Protein AF-A0AB34J137-F1 (afdb_monomer)

Nearest PDB structures (foldseek):
  4b3o-assem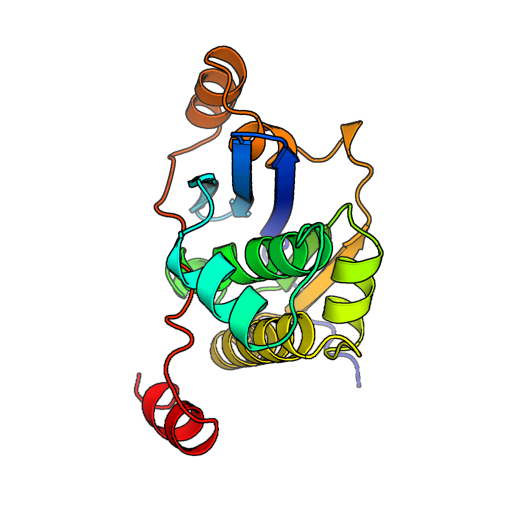bly1_A  TM=6.322E-01  e=2.288E-03  Human immunodeficiency virus 1
  6duf-assembly1_A  TM=5.602E-01  e=2.288E-03  Human immunodeficiency virus type 1 BH10
  5hbm-assembly1_A  TM=5.653E-01  e=2.288E-03  Human immunodeficiency virus type 1 BH10
  2ic3-assembly1_A  TM=6.329E-01  e=8.901E-03  Human immunodeficiency virus type 1 BH10
  4b3p-assembly1_A  TM=6.050E-01  e=1.459E-02  Human immunodeficiency virus 1

Structure (mmCIF, N/CA/C/O backbone):
data_AF-A0AB34J137-F1
#
_entry.id   AF-A0AB34J137-F1
#
loop_
_atom_site.group_PDB
_atom_site.id
_atom_site.type_symbol
_atom_site.label_atom_id
_atom_site.label_alt_id
_atom_site.label_comp_id
_atom_site.label_asym_id
_atom_site.label_entity_id
_atom_site.label_seq_id
_atom_site.pdbx_PDB_ins_code
_atom_site.Cartn_x
_atom_site.Cartn_y
_atom_site.Cartn_z
_atom_site.occupancy
_atom_site.B_iso_or_equiv
_atom_site.auth_seq_id
_atom_site.auth_comp_id
_atom_site.auth_asym_id
_atom_site.auth_atom_id
_atom_site.pdbx_PDB_model_num
ATOM 1 N N . MET A 1 1 ? -21.909 17.495 0.818 1.00 37.00 1 MET A N 1
ATOM 2 C CA . MET A 1 1 ? -22.311 17.091 2.180 1.00 37.00 1 MET A CA 1
ATOM 3 C C . MET A 1 1 ? -21.290 16.068 2.655 1.00 37.00 1 MET A C 1
ATOM 5 O O . MET A 1 1 ? -21.316 14.949 2.167 1.00 37.00 1 MET A O 1
ATOM 9 N N . VAL A 1 2 ? -20.312 16.477 3.469 1.00 38.84 2 VAL A N 1
ATOM 10 C CA . VAL A 1 2 ? -19.332 15.545 4.056 1.00 38.84 2 VAL A CA 1
ATOM 11 C C . VAL A 1 2 ? -20.087 14.740 5.111 1.00 38.84 2 VAL A C 1
ATOM 13 O O . VAL A 1 2 ? -20.656 15.365 6.011 1.00 38.84 2 VAL A O 1
ATOM 16 N N . PRO A 1 3 ? -20.186 13.406 5.016 1.00 44.78 3 PRO A N 1
ATOM 17 C CA . PRO A 1 3 ? -20.764 12.643 6.103 1.00 44.78 3 PRO A CA 1
ATOM 18 C C . PRO A 1 3 ? -19.794 12.748 7.282 1.00 44.78 3 PRO A C 1
ATOM 20 O O . PRO A 1 3 ? -18.752 12.106 7.303 1.00 44.78 3 PRO A O 1
ATOM 23 N N . LEU A 1 4 ? -20.128 13.582 8.268 1.00 48.22 4 LEU A N 1
ATOM 24 C CA . LEU A 1 4 ? -19.509 13.545 9.590 1.00 48.22 4 LEU A CA 1
ATOM 25 C C . LEU A 1 4 ? -19.938 12.231 10.254 1.00 48.22 4 LEU A C 1
ATOM 27 O O . LEU A 1 4 ? -20.848 12.204 11.084 1.00 48.22 4 LEU A O 1
ATOM 31 N N . ARG A 1 5 ? -19.324 11.109 9.865 1.00 55.56 5 ARG A N 1
ATOM 32 C CA . ARG A 1 5 ? -19.381 9.907 10.692 1.00 55.56 5 ARG A CA 1
ATOM 33 C C . ARG A 1 5 ? -18.609 10.245 11.962 1.00 55.56 5 ARG A C 1
ATOM 35 O O . ARG A 1 5 ? -17.390 10.359 11.952 1.00 55.56 5 ARG A O 1
ATOM 42 N N . ARG A 1 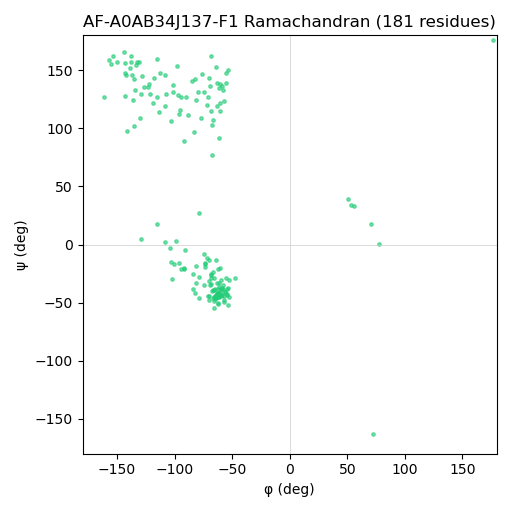6 ? -19.336 10.425 13.068 1.00 49.28 6 ARG A N 1
ATOM 43 C CA . ARG A 1 6 ? -18.766 10.241 14.405 1.00 49.28 6 ARG A CA 1
ATOM 44 C C . ARG A 1 6 ? -18.330 8.785 14.480 1.00 49.28 6 ARG A C 1
ATOM 46 O O . ARG A 1 6 ? -19.145 7.911 14.769 1.00 49.28 6 ARG A O 1
ATOM 53 N N . GLU A 1 7 ? -17.083 8.509 14.127 1.00 58.88 7 GLU A N 1
ATOM 54 C CA . GLU A 1 7 ? -16.549 7.169 14.284 1.00 58.88 7 GLU A CA 1
ATOM 55 C C . GLU A 1 7 ? -16.426 6.865 15.775 1.00 58.88 7 GLU A C 1
ATOM 57 O O . GLU A 1 7 ? -15.672 7.504 16.502 1.00 58.88 7 GLU A O 1
ATOM 62 N N . LEU A 1 8 ? -17.207 5.894 16.245 1.00 66.50 8 LEU A N 1
ATOM 63 C CA . LEU A 1 8 ? -17.117 5.385 17.616 1.00 66.50 8 LEU A CA 1
ATOM 64 C C . LEU A 1 8 ? -15.839 4.550 17.835 1.00 66.50 8 LEU A C 1
ATOM 66 O O . LEU A 1 8 ? -15.504 4.223 18.968 1.00 66.50 8 LEU A O 1
ATOM 70 N N . CYS A 1 9 ? -15.135 4.194 16.756 1.00 77.75 9 CYS A N 1
ATOM 71 C CA . CYS A 1 9 ? -13.908 3.406 16.754 1.00 77.75 9 CYS A CA 1
ATOM 72 C C . CYS A 1 9 ? -12.808 4.209 16.046 1.00 77.75 9 CYS A C 1
ATOM 74 O O . CYS A 1 9 ? -13.097 4.746 14.980 1.00 77.75 9 CYS A O 1
ATOM 76 N N . PRO A 1 10 ? -11.572 4.282 16.576 1.00 89.25 10 PRO A N 1
ATOM 77 C CA . PRO A 1 10 ? -10.478 4.965 15.891 1.00 89.25 10 PRO A CA 1
ATOM 78 C C . PRO A 1 10 ? -10.276 4.450 14.450 1.00 89.25 10 PRO A C 1
ATOM 80 O O . PRO A 1 10 ? -10.547 3.267 14.178 1.00 89.25 10 PRO A O 1
ATOM 83 N N . PRO A 1 11 ? -9.789 5.304 13.530 1.00 94.38 11 PRO A N 1
ATOM 84 C CA . PRO A 1 11 ? -9.551 4.904 12.152 1.00 94.38 11 PRO A CA 1
ATOM 85 C C . PRO A 1 11 ? -8.474 3.821 12.085 1.00 94.38 11 PRO A C 1
ATOM 87 O O . PRO A 1 11 ? -7.588 3.720 12.939 1.00 94.38 11 PRO A O 1
ATOM 90 N N . ILE A 1 12 ? -8.551 2.994 11.049 1.00 97.25 12 ILE A N 1
ATOM 91 C CA . ILE A 1 12 ? -7.496 2.026 10.747 1.00 97.25 12 ILE A CA 1
ATOM 92 C C . ILE A 1 12 ? -6.323 2.793 10.157 1.00 97.25 12 ILE A C 1
ATOM 94 O O . ILE A 1 12 ? -6.510 3.578 9.233 1.00 97.25 12 ILE A O 1
ATOM 98 N N . VAL A 1 13 ? -5.117 2.545 10.654 1.00 98.06 13 VAL A N 1
ATOM 99 C CA . VAL A 1 13 ? -3.912 3.140 10.076 1.00 98.06 13 VAL A CA 1
ATOM 100 C C . VAL A 1 13 ? -3.280 2.136 9.125 1.00 98.06 13 VAL A C 1
ATOM 102 O O . VAL A 1 13 ? -3.062 0.982 9.489 1.00 98.06 13 VAL A O 1
ATOM 105 N N . VAL A 1 14 ? -3.002 2.571 7.903 1.00 98.56 14 VAL A N 1
ATOM 106 C CA . VAL A 1 14 ? -2.329 1.787 6.867 1.00 98.56 14 VAL A CA 1
ATOM 107 C C . VAL A 1 14 ? -1.073 2.540 6.464 1.00 98.56 14 VAL A C 1
ATOM 109 O O . VAL A 1 14 ? -1.146 3.726 6.163 1.00 98.56 14 VAL A O 1
ATOM 112 N N . LEU A 1 15 ? 0.063 1.857 6.446 1.00 98.44 15 LEU A N 1
ATOM 113 C CA . LEU A 1 15 ? 1.307 2.361 5.883 1.00 98.44 15 LEU A CA 1
ATOM 114 C C . LEU A 1 15 ? 1.770 1.391 4.806 1.00 98.44 15 LEU A C 1
ATOM 116 O O . LEU A 1 15 ? 1.677 0.175 5.002 1.00 98.44 15 LEU A O 1
ATOM 120 N N . THR A 1 16 ? 2.253 1.915 3.688 1.00 98.25 16 THR A N 1
ATOM 121 C CA . THR A 1 16 ? 2.736 1.107 2.565 1.00 98.25 16 THR A CA 1
ATOM 122 C C . THR A 1 16 ? 4.064 1.625 2.066 1.00 98.25 16 THR A C 1
ATOM 124 O O . THR A 1 16 ? 4.377 2.799 2.252 1.00 98.25 16 THR A O 1
ATOM 127 N N . ASP A 1 17 ? 4.823 0.730 1.454 1.00 96.62 17 ASP A N 1
ATOM 128 C CA . ASP A 1 17 ? 6.130 1.040 0.897 1.00 96.62 17 ASP A CA 1
ATOM 129 C C . ASP A 1 17 ? 6.479 0.056 -0.223 1.00 96.62 17 ASP A C 1
ATOM 131 O O . ASP A 1 17 ? 5.993 -1.090 -0.249 1.00 96.62 17 ASP A O 1
ATOM 135 N N . ALA A 1 18 ? 7.349 0.488 -1.128 1.00 96.00 18 ALA A N 1
ATOM 136 C CA . ALA A 1 18 ? 7.972 -0.364 -2.123 1.00 96.00 18 ALA A CA 1
ATOM 137 C C . ALA A 1 18 ? 9.465 -0.054 -2.257 1.00 96.00 18 ALA A C 1
ATOM 139 O O . ALA A 1 18 ? 9.893 1.091 -2.207 1.00 96.00 18 ALA A O 1
ATOM 140 N N . SER A 1 19 ? 10.267 -1.083 -2.526 1.00 93.88 19 SER A N 1
ATOM 141 C CA . SER A 1 19 ? 11.705 -0.933 -2.755 1.00 93.88 19 SER A CA 1
ATOM 142 C C . SER A 1 19 ? 12.096 -1.378 -4.161 1.00 93.88 19 SER A C 1
ATOM 144 O O . SER A 1 19 ? 11.545 -2.335 -4.715 1.00 93.88 19 SER A O 1
ATOM 146 N N . TRP A 1 20 ? 13.056 -0.666 -4.755 1.00 92.69 20 TRP A N 1
ATOM 147 C CA . TRP A 1 20 ? 13.636 -0.986 -6.058 1.00 92.69 20 TRP A CA 1
ATOM 148 C C . TRP A 1 20 ? 15.157 -0.866 -6.003 1.00 92.69 20 TRP A C 1
ATOM 150 O O . TRP A 1 20 ? 15.718 0.224 -6.099 1.00 92.69 20 TRP A O 1
ATOM 160 N N . GLU A 1 21 ? 15.824 -2.007 -5.906 1.00 88.69 21 GLU A N 1
ATOM 161 C CA . GLU A 1 21 ? 17.273 -2.152 -5.965 1.00 88.69 21 GLU A CA 1
ATOM 162 C C . GLU A 1 21 ? 17.642 -3.382 -6.812 1.00 88.69 21 GLU A C 1
ATOM 164 O O . GLU A 1 21 ? 16.818 -4.261 -7.091 1.00 88.69 21 GLU A O 1
ATOM 169 N N . ILE A 1 22 ? 18.896 -3.454 -7.265 1.00 80.12 22 ILE A N 1
ATOM 170 C CA . ILE A 1 22 ? 19.376 -4.586 -8.068 1.00 80.12 22 ILE A CA 1
ATOM 171 C C . ILE A 1 22 ? 19.310 -5.860 -7.220 1.00 80.12 22 ILE A C 1
ATOM 173 O O . ILE A 1 22 ? 19.973 -5.966 -6.195 1.00 80.12 22 ILE A O 1
ATOM 177 N N . GLY A 1 23 ? 18.518 -6.836 -7.667 1.00 80.06 23 GLY A N 1
ATOM 178 C CA . GLY A 1 23 ? 18.306 -8.088 -6.936 1.00 80.06 23 GLY A CA 1
ATOM 179 C C . GLY A 1 23 ? 17.338 -7.977 -5.754 1.00 80.06 23 GLY A C 1
ATOM 180 O O . GLY A 1 23 ? 17.069 -8.989 -5.111 1.00 80.06 23 GLY A O 1
ATOM 181 N N . HIS A 1 24 ? 16.775 -6.792 -5.493 1.00 84.75 24 HIS A N 1
ATOM 182 C CA . HIS A 1 24 ? 15.860 -6.557 -4.380 1.00 84.75 24 HIS A CA 1
ATOM 183 C C . HIS A 1 24 ? 14.727 -5.618 -4.794 1.00 84.75 24 HIS A C 1
ATOM 185 O O . HIS A 1 24 ? 14.866 -4.401 -4.831 1.00 84.75 24 HIS A O 1
ATOM 191 N N . THR A 1 25 ? 13.578 -6.191 -5.144 1.00 92.75 25 THR A N 1
ATOM 192 C CA . THR A 1 25 ? 12.388 -5.424 -5.533 1.00 92.75 25 THR A CA 1
ATOM 193 C C . THR A 1 25 ? 11.196 -5.930 -4.742 1.00 92.75 25 THR A C 1
ATOM 195 O O . THR A 1 25 ? 10.736 -7.046 -4.985 1.00 92.75 25 THR A O 1
ATOM 198 N N . TRP A 1 26 ? 10.698 -5.151 -3.787 1.00 94.75 26 TRP A N 1
ATOM 199 C CA . TRP A 1 26 ? 9.701 -5.604 -2.811 1.00 94.75 26 TRP A CA 1
ATOM 200 C C . TRP A 1 26 ? 8.536 -4.635 -2.688 1.00 94.75 26 TRP A C 1
ATOM 202 O O . TRP A 1 26 ? 8.655 -3.450 -2.981 1.00 94.75 26 TRP A O 1
ATOM 212 N N . ILE A 1 27 ? 7.411 -5.165 -2.218 1.00 95.69 27 ILE A N 1
ATOM 213 C CA . ILE A 1 27 ? 6.250 -4.387 -1.794 1.00 95.69 27 ILE A CA 1
ATOM 214 C C . ILE A 1 27 ? 5.844 -4.824 -0.392 1.00 95.69 27 ILE A C 1
ATOM 216 O O . ILE A 1 27 ? 5.931 -6.011 -0.043 1.00 95.69 27 ILE A O 1
ATOM 220 N N . GLY A 1 28 ? 5.373 -3.875 0.406 1.00 95.62 28 GLY A N 1
ATOM 221 C CA . GLY A 1 28 ? 5.011 -4.139 1.785 1.00 95.62 28 GLY A CA 1
ATOM 222 C C . GLY A 1 28 ? 3.951 -3.202 2.331 1.00 95.62 28 GLY A C 1
ATOM 223 O O . GLY A 1 28 ? 3.661 -2.135 1.789 1.00 95.62 28 GLY A O 1
ATOM 224 N N . PHE A 1 29 ? 3.346 -3.643 3.428 1.00 97.75 29 PHE A N 1
ATOM 225 C CA . PHE A 1 29 ? 2.419 -2.835 4.197 1.00 97.75 29 PHE A CA 1
ATOM 226 C C . PHE A 1 29 ? 2.432 -3.195 5.678 1.00 97.75 29 PHE A C 1
ATOM 228 O O . PHE A 1 29 ? 2.715 -4.333 6.066 1.00 97.75 29 PHE A O 1
ATOM 235 N N . VAL A 1 30 ? 2.005 -2.236 6.495 1.00 97.94 30 VAL A N 1
ATOM 236 C CA . VAL A 1 30 ? 1.641 -2.428 7.899 1.00 97.94 30 VAL A CA 1
ATOM 237 C C . VAL A 1 30 ? 0.262 -1.816 8.138 1.00 97.94 30 VAL A C 1
ATOM 239 O O . VAL A 1 30 ? 0.001 -0.671 7.780 1.00 97.94 30 VAL A O 1
ATOM 242 N N . VAL A 1 31 ? -0.636 -2.586 8.747 1.00 98.31 31 VAL A N 1
ATOM 243 C CA . VAL A 1 31 ? -1.998 -2.179 9.102 1.00 98.31 31 VAL A CA 1
ATOM 244 C C . VAL A 1 31 ? -2.164 -2.259 10.609 1.00 98.31 31 VAL A C 1
ATOM 246 O O . VAL A 1 31 ? -2.028 -3.334 11.190 1.00 98.31 31 VAL A O 1
ATOM 249 N N . LEU A 1 32 ? -2.513 -1.140 11.238 1.00 97.44 32 LEU A N 1
ATOM 250 C CA . LEU A 1 32 ? -2.873 -1.057 12.646 1.00 97.44 32 LEU A CA 1
ATOM 251 C C . LEU A 1 32 ? -4.395 -0.947 12.739 1.00 97.44 32 LEU A C 1
ATOM 253 O O . LEU A 1 32 ? -4.986 0.089 12.428 1.00 97.44 32 LEU A O 1
ATOM 257 N N . CYS A 1 33 ? -5.044 -2.034 13.150 1.00 95.50 33 CYS A N 1
ATOM 258 C CA . CYS A 1 33 ? -6.489 -2.080 13.322 1.00 95.50 33 CYS A CA 1
ATOM 259 C C . CYS A 1 33 ? -6.834 -2.117 14.819 1.00 95.50 33 CYS A C 1
ATOM 261 O O . CYS A 1 33 ? -6.508 -3.107 15.475 1.00 95.50 33 CYS A O 1
ATOM 263 N N . PRO A 1 34 ? -7.573 -1.132 15.364 1.00 92.50 34 PRO A N 1
ATOM 264 C CA . PRO A 1 34 ? -7.937 -1.118 16.788 1.00 92.50 34 PRO A CA 1
ATOM 265 C C . PRO A 1 34 ? -8.667 -2.382 17.270 1.00 92.50 34 PRO A C 1
ATOM 267 O O . PRO A 1 34 ? -8.553 -2.761 18.427 1.00 92.50 34 PRO A O 1
ATOM 270 N N . MET A 1 35 ? -9.397 -3.046 16.370 1.00 90.69 35 MET A N 1
ATOM 271 C CA . MET A 1 35 ? -10.193 -4.243 16.669 1.00 90.69 35 MET A CA 1
ATOM 272 C C . MET A 1 35 ? -9.435 -5.561 16.457 1.00 90.69 35 MET A C 1
ATOM 274 O O . MET A 1 35 ? -9.848 -6.590 16.981 1.00 90.69 35 MET A O 1
ATOM 278 N N . HIS A 1 36 ? -8.369 -5.558 15.650 1.00 90.69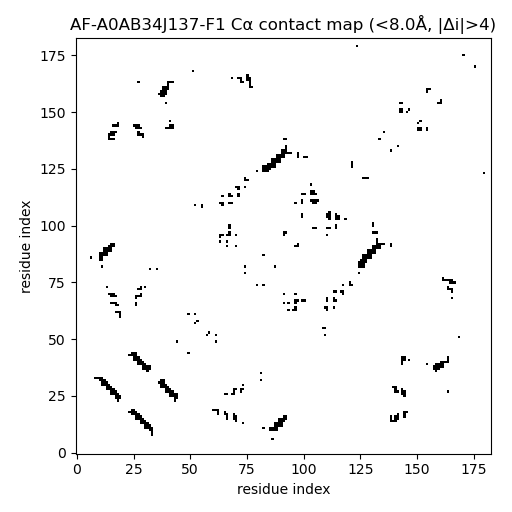 36 HIS A N 1
ATOM 279 C CA . HIS A 1 36 ? -7.715 -6.787 15.175 1.00 90.69 36 HIS A CA 1
ATOM 280 C C . HIS A 1 36 ? -6.194 -6.799 15.387 1.00 90.69 36 HIS A C 1
ATOM 282 O O . HIS A 1 36 ? -5.531 -7.734 14.935 1.00 90.69 36 HIS A O 1
ATOM 288 N N . GLY A 1 37 ? -5.646 -5.775 16.045 1.00 94.75 37 GLY A N 1
ATOM 289 C CA . GLY A 1 37 ? -4.212 -5.602 16.247 1.00 94.75 37 GLY A CA 1
ATOM 290 C C . GLY A 1 37 ? -3.468 -5.195 14.974 1.00 94.75 37 GLY A C 1
ATOM 291 O O . GLY A 1 37 ? -4.061 -4.720 13.998 1.00 94.75 37 GLY A O 1
ATOM 292 N N . VAL A 1 38 ? -2.147 -5.370 15.005 1.00 97.00 38 VAL A N 1
ATOM 293 C CA . VAL A 1 38 ? -1.265 -5.087 13.869 1.00 97.00 38 VAL A CA 1
ATOM 294 C C . VAL A 1 38 ? -1.216 -6.292 12.935 1.00 97.00 38 VAL A C 1
ATOM 296 O O . VAL A 1 38 ? -1.169 -7.438 13.375 1.00 97.00 38 VAL A O 1
ATOM 299 N N . ARG A 1 39 ? -1.207 -6.041 11.629 1.00 97.50 39 ARG A N 1
ATOM 300 C CA . ARG A 1 39 ? -0.933 -7.035 10.585 1.00 97.50 39 ARG A CA 1
ATOM 301 C C . ARG A 1 39 ? 0.013 -6.428 9.577 1.00 97.50 39 ARG A C 1
ATOM 303 O O . ARG A 1 39 ? -0.122 -5.256 9.245 1.00 97.50 39 ARG A O 1
ATOM 310 N N . TRP A 1 40 ? 0.936 -7.216 9.059 1.00 97.25 40 TRP A N 1
ATOM 311 C CA . TRP A 1 40 ? 1.911 -6.711 8.102 1.00 97.25 40 TRP A CA 1
ATOM 312 C C . TRP A 1 40 ? 2.209 -7.745 7.031 1.00 97.25 40 TRP A C 1
ATOM 314 O O . TRP A 1 40 ? 2.028 -8.945 7.236 1.00 97.25 40 TRP A O 1
ATOM 324 N N . ALA A 1 41 ? 2.669 -7.281 5.880 1.00 95.62 41 ALA A N 1
ATOM 325 C CA . ALA A 1 41 ? 3.167 -8.141 4.826 1.00 95.62 41 ALA A CA 1
ATOM 326 C C . ALA A 1 41 ? 4.363 -7.481 4.149 1.00 95.62 41 ALA A C 1
ATOM 328 O O . ALA A 1 41 ? 4.406 -6.265 4.001 1.00 95.62 41 ALA A O 1
ATOM 329 N N . GLY A 1 42 ? 5.305 -8.311 3.722 1.00 93.69 42 GLY A N 1
ATOM 330 C CA . GLY A 1 42 ? 6.416 -7.949 2.854 1.00 93.69 42 GLY A CA 1
ATOM 331 C C . GLY A 1 42 ? 6.659 -9.119 1.918 1.00 93.69 42 GLY A C 1
ATOM 332 O O . GLY A 1 42 ? 6.723 -10.267 2.377 1.00 93.69 42 GLY A O 1
ATOM 333 N N . THR A 1 43 ? 6.705 -8.866 0.615 1.00 92.56 43 THR A N 1
ATOM 334 C CA . THR A 1 43 ? 6.966 -9.904 -0.388 1.00 92.56 43 THR A CA 1
ATOM 335 C C . THR A 1 43 ? 7.808 -9.369 -1.538 1.00 92.56 43 THR A C 1
ATOM 337 O O . THR A 1 43 ? 7.703 -8.193 -1.897 1.00 92.56 43 THR A O 1
ATOM 340 N N . ALA A 1 44 ? 8.637 -10.244 -2.112 1.00 93.56 44 ALA A N 1
ATOM 341 C CA . ALA A 1 44 ? 9.320 -9.949 -3.356 1.00 93.56 44 ALA A CA 1
ATOM 342 C C . ALA A 1 44 ? 8.254 -9.671 -4.414 1.00 93.56 44 ALA A C 1
ATOM 344 O O . ALA A 1 44 ? 7.243 -10.373 -4.500 1.00 93.56 44 ALA A O 1
ATOM 345 N N . THR A 1 45 ? 8.471 -8.629 -5.204 1.00 93.38 45 THR A N 1
ATOM 346 C CA . THR A 1 45 ? 7.515 -8.198 -6.214 1.00 93.38 45 THR A CA 1
ATOM 347 C C . THR A 1 45 ? 7.240 -9.361 -7.165 1.00 93.38 45 THR A C 1
ATOM 349 O O . THR A 1 45 ? 8.183 -9.893 -7.757 1.00 93.38 45 THR A O 1
ATOM 352 N N . PRO A 1 46 ? 5.972 -9.780 -7.328 1.00 91.75 46 PRO A N 1
ATOM 353 C CA . PRO A 1 46 ? 5.658 -10.921 -8.172 1.00 91.75 46 PRO A CA 1
ATOM 354 C C . PRO A 1 46 ? 6.153 -10.704 -9.614 1.00 91.75 46 PRO A C 1
ATOM 356 O O . PRO A 1 46 ? 5.851 -9.653 -10.188 1.00 91.75 46 PRO A O 1
ATOM 359 N N . PRO A 1 47 ? 6.842 -11.680 -10.242 1.00 91.44 47 PRO A N 1
ATOM 360 C CA . PRO A 1 47 ? 7.388 -11.515 -11.594 1.00 91.44 47 PRO A CA 1
ATOM 361 C C . PRO A 1 47 ? 6.337 -11.094 -12.625 1.00 91.44 47 PRO A C 1
ATOM 363 O O . PRO A 1 47 ? 6.581 -10.213 -13.447 1.00 91.44 47 PRO A O 1
ATOM 366 N N . TRP A 1 48 ? 5.122 -11.639 -12.506 1.00 91.56 48 TRP A N 1
ATOM 367 C CA . TRP A 1 48 ? 4.012 -11.308 -13.395 1.00 91.56 48 TRP A CA 1
ATOM 368 C C . TRP A 1 48 ? 3.641 -9.816 -13.368 1.00 91.56 48 TRP A C 1
ATOM 370 O O . TRP A 1 48 ? 3.182 -9.295 -14.384 1.00 91.56 48 TRP A O 1
ATOM 380 N N . LEU A 1 49 ? 3.822 -9.115 -12.238 1.00 93.06 49 LEU A N 1
ATOM 381 C CA . LEU A 1 49 ? 3.510 -7.687 -12.135 1.00 93.06 49 LEU A CA 1
ATOM 382 C C . LEU A 1 49 ? 4.513 -6.870 -12.947 1.00 93.06 49 LEU A C 1
ATOM 384 O O . LEU A 1 49 ? 4.114 -5.983 -13.699 1.00 93.06 49 LEU A O 1
ATOM 388 N N . LEU A 1 50 ? 5.801 -7.199 -12.833 1.00 93.00 50 LEU A N 1
ATOM 389 C CA . LEU A 1 50 ? 6.865 -6.554 -13.602 1.00 93.00 50 LEU A CA 1
ATOM 390 C C . LEU A 1 50 ? 6.708 -6.829 -15.100 1.00 93.00 50 LEU A C 1
ATOM 392 O O . LEU A 1 50 ? 6.790 -5.904 -15.905 1.00 93.00 50 LEU A O 1
ATOM 396 N N . GLU A 1 51 ? 6.399 -8.071 -15.478 1.00 92.81 51 GLU A N 1
ATOM 397 C CA . GLU A 1 51 ? 6.094 -8.431 -16.867 1.00 92.81 51 GLU A CA 1
ATOM 398 C C . GLU A 1 51 ? 4.883 -7.662 -17.406 1.00 92.81 51 GLU A C 1
ATOM 400 O O . GLU A 1 51 ? 4.901 -7.173 -18.537 1.00 92.81 51 GLU A O 1
ATOM 405 N N . TRP A 1 52 ? 3.825 -7.530 -16.604 1.00 93.38 52 TRP A N 1
ATOM 406 C CA . TRP A 1 52 ? 2.633 -6.774 -16.977 1.00 93.38 52 TRP A CA 1
ATOM 407 C C . TRP A 1 52 ? 2.939 -5.284 -17.166 1.00 93.38 52 TRP A C 1
ATOM 409 O O . TRP A 1 52 ? 2.539 -4.711 -18.180 1.00 93.38 52 TRP A O 1
ATOM 419 N N . LEU A 1 53 ? 3.701 -4.670 -16.257 1.00 93.88 53 LEU A N 1
ATOM 420 C CA . LEU A 1 53 ? 4.143 -3.278 -16.378 1.00 93.88 53 LEU A CA 1
ATOM 421 C C . LEU A 1 53 ? 5.016 -3.064 -17.622 1.00 93.88 53 LEU A C 1
ATOM 423 O O . LEU A 1 53 ? 4.797 -2.109 -18.370 1.00 93.88 53 LEU A O 1
ATOM 427 N N . ALA A 1 54 ? 5.943 -3.984 -17.896 1.00 93.75 54 ALA A N 1
ATOM 428 C CA . ALA A 1 54 ? 6.810 -3.933 -19.070 1.00 93.75 54 ALA A CA 1
ATOM 429 C C . ALA A 1 54 ? 6.044 -4.021 -20.395 1.00 93.75 54 ALA A C 1
ATOM 431 O O . ALA A 1 54 ? 6.424 -3.357 -21.360 1.00 93.75 54 ALA A O 1
ATOM 432 N N . ARG A 1 55 ? 4.931 -4.767 -20.439 1.00 93.56 55 ARG A N 1
ATOM 433 C CA . ARG A 1 55 ? 4.035 -4.816 -21.610 1.00 93.56 55 ARG A CA 1
ATOM 434 C C . ARG A 1 55 ? 3.293 -3.504 -21.857 1.00 93.56 55 ARG A C 1
ATOM 436 O O . ARG A 1 55 ? 2.948 -3.228 -23.001 1.00 93.56 55 ARG A O 1
ATOM 443 N N . LEU A 1 56 ? 3.022 -2.715 -20.815 1.00 92.00 56 LEU A N 1
ATOM 444 C CA . LEU A 1 56 ? 2.397 -1.396 -20.962 1.00 92.00 56 LEU A CA 1
ATOM 445 C C . LEU A 1 56 ? 3.418 -0.353 -21.412 1.00 92.00 56 LEU A C 1
ATOM 447 O O . LEU A 1 56 ? 3.146 0.437 -22.314 1.00 92.00 56 LEU A O 1
ATOM 451 N N . ARG A 1 57 ? 4.589 -0.341 -20.769 1.00 92.25 57 ARG A N 1
ATOM 452 C CA . ARG A 1 57 ? 5.693 0.557 -21.104 1.00 92.25 57 ARG A CA 1
ATOM 453 C C . ARG A 1 57 ? 7.002 0.033 -20.523 1.00 92.25 57 ARG A C 1
ATOM 455 O O . ARG A 1 57 ? 7.118 -0.151 -19.312 1.00 92.25 57 ARG A O 1
ATOM 462 N N . VAL A 1 58 ? 8.021 -0.104 -21.365 1.00 92.94 58 VAL A N 1
ATOM 463 C CA . VAL A 1 58 ? 9.388 -0.407 -20.917 1.00 92.94 58 VAL A CA 1
ATOM 464 C C . VAL A 1 58 ? 9.979 0.817 -20.211 1.00 92.94 58 VAL A C 1
ATOM 466 O O . VAL A 1 58 ? 9.955 1.923 -20.757 1.00 92.94 58 VAL A O 1
ATOM 469 N N . GLN A 1 59 ? 10.477 0.631 -18.988 1.00 91.19 59 GLN A N 1
ATOM 470 C CA . GLN A 1 59 ? 11.071 1.679 -18.151 1.00 91.19 59 GLN A CA 1
ATOM 471 C C . GLN A 1 59 ? 12.330 1.143 -17.461 1.00 91.19 59 GLN A C 1
ATOM 473 O O . GLN A 1 59 ? 12.488 -0.065 -17.300 1.00 91.19 59 GLN A O 1
ATOM 478 N N . GLN A 1 60 ? 13.232 2.042 -17.060 1.00 88.94 60 GLN A N 1
ATOM 479 C CA . GLN A 1 60 ? 14.430 1.663 -16.299 1.00 88.94 60 GLN A CA 1
ATOM 480 C C . GLN A 1 60 ? 14.082 1.199 -14.881 1.00 88.94 60 GLN A C 1
ATOM 482 O O . GLN A 1 60 ? 14.730 0.307 -14.343 1.00 88.94 60 GLN A O 1
ATOM 487 N N . THR A 1 61 ? 13.056 1.807 -14.286 1.00 93.12 61 THR A N 1
ATOM 488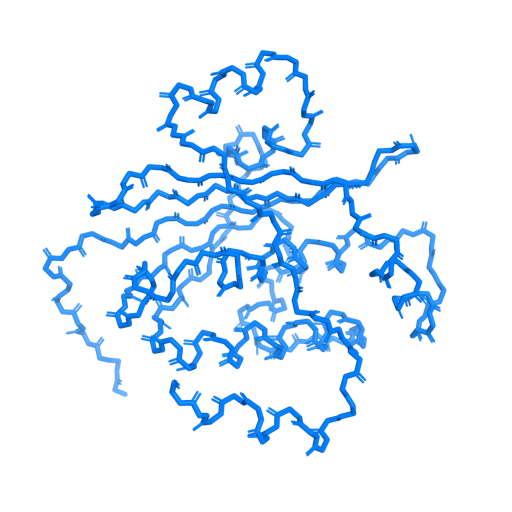 C CA . THR A 1 61 ? 12.541 1.459 -12.964 1.00 93.12 61 THR A CA 1
ATOM 489 C C . THR A 1 61 ? 11.018 1.494 -12.986 1.00 93.12 61 THR A C 1
ATOM 491 O O . THR A 1 61 ? 10.420 2.239 -13.763 1.00 93.12 61 THR A O 1
ATOM 494 N N . TYR A 1 62 ? 10.398 0.693 -12.119 1.00 95.38 62 TYR A N 1
ATOM 495 C CA . TYR A 1 62 ? 8.946 0.692 -11.911 1.00 95.38 62 TYR A CA 1
ATOM 496 C C . TYR A 1 62 ? 8.548 1.145 -10.503 1.00 95.38 62 TYR A C 1
ATOM 498 O O . TYR A 1 62 ? 7.429 0.889 -10.067 1.00 95.38 62 TYR A O 1
ATOM 506 N N . ILE A 1 63 ? 9.453 1.807 -9.772 1.00 95.75 63 ILE A N 1
ATOM 507 C CA . ILE A 1 63 ? 9.251 2.154 -8.359 1.00 95.75 63 ILE A CA 1
ATOM 508 C C . ILE A 1 63 ? 7.927 2.894 -8.126 1.00 95.75 63 ILE A C 1
ATOM 510 O O . ILE A 1 63 ? 7.149 2.490 -7.276 1.00 95.75 63 ILE A O 1
ATOM 514 N N . GLY A 1 64 ? 7.586 3.888 -8.954 1.00 95.94 64 GLY A N 1
ATOM 515 C CA . GLY A 1 64 ? 6.324 4.621 -8.811 1.00 95.94 64 GLY A CA 1
ATOM 516 C C . GLY A 1 64 ? 5.076 3.743 -8.974 1.00 95.94 64 GLY A C 1
ATOM 517 O O . GLY A 1 64 ? 4.090 3.942 -8.269 1.00 95.94 64 GLY A O 1
ATOM 518 N N . GLN A 1 65 ? 5.103 2.755 -9.872 1.00 96.69 65 GLN A N 1
ATOM 519 C CA . GLN A 1 65 ? 4.013 1.793 -10.048 1.00 96.69 65 GLN A CA 1
ATOM 520 C C . GLN A 1 65 ? 3.972 0.771 -8.907 1.00 96.69 65 GLN A C 1
ATOM 522 O O . GLN A 1 65 ? 2.886 0.360 -8.501 1.00 96.69 65 GLN A O 1
ATOM 527 N N . LEU A 1 66 ? 5.132 0.374 -8.375 1.00 97.12 66 LEU A N 1
ATOM 528 C CA . LEU A 1 66 ? 5.219 -0.533 -7.230 1.00 97.12 66 LEU A CA 1
ATOM 529 C C . LEU A 1 66 ? 4.720 0.113 -5.940 1.00 97.12 66 LEU A C 1
ATOM 531 O O . LEU A 1 66 ? 4.065 -0.564 -5.161 1.00 97.12 66 LEU A O 1
ATOM 535 N N . GLU A 1 67 ? 4.920 1.413 -5.760 1.00 97.81 67 GLU A N 1
ATOM 536 C CA . GLU A 1 67 ? 4.348 2.178 -4.644 1.00 97.81 67 GLU A CA 1
ATOM 537 C C . GLU A 1 67 ? 2.819 2.199 -4.697 1.00 97.81 67 GLU A C 1
ATOM 539 O O . GLU A 1 67 ? 2.129 1.979 -3.701 1.00 97.81 67 GLU A O 1
ATOM 544 N N . VAL A 1 68 ? 2.252 2.369 -5.896 1.00 98.06 68 VAL A N 1
ATOM 545 C CA . VAL A 1 68 ? 0.803 2.230 -6.100 1.00 98.06 68 VAL A CA 1
ATOM 546 C C . VAL A 1 68 ? 0.360 0.782 -5.851 1.00 98.06 68 VAL A C 1
ATOM 548 O O . VAL A 1 68 ? -0.696 0.557 -5.257 1.00 98.06 68 VAL A O 1
ATOM 551 N N . ALA A 1 69 ? 1.158 -0.208 -6.268 1.00 97.31 69 ALA A N 1
ATOM 552 C CA . ALA A 1 69 ? 0.894 -1.619 -5.995 1.00 97.31 69 ALA A CA 1
ATOM 553 C C . ALA A 1 69 ? 0.911 -1.937 -4.491 1.00 97.31 69 ALA A C 1
ATOM 555 O O . ALA A 1 69 ? 0.025 -2.637 -4.002 1.00 97.31 69 ALA A O 1
ATOM 556 N N . ALA A 1 70 ? 1.854 -1.380 -3.736 1.00 97.62 70 ALA A N 1
ATOM 557 C CA . ALA A 1 70 ? 1.902 -1.491 -2.286 1.00 97.62 70 ALA A CA 1
ATOM 558 C C . ALA A 1 70 ? 0.664 -0.841 -1.653 1.00 97.62 70 ALA A C 1
ATOM 560 O O . ALA A 1 70 ? -0.011 -1.481 -0.849 1.00 97.62 70 ALA A O 1
ATOM 561 N N . ALA A 1 71 ? 0.276 0.356 -2.108 1.00 98.00 71 ALA A N 1
ATOM 562 C CA . ALA A 1 71 ? -0.913 1.065 -1.636 1.00 98.00 71 ALA A CA 1
ATOM 563 C C . ALA A 1 71 ? -2.217 0.255 -1.811 1.00 98.00 71 ALA A C 1
ATOM 565 O O . ALA A 1 71 ? -3.129 0.329 -0.984 1.00 98.00 71 ALA A O 1
ATOM 566 N N . LEU A 1 72 ? -2.355 -0.544 -2.872 1.00 96.88 72 LEU A N 1
ATOM 567 C CA . LEU A 1 72 ? -3.565 -1.355 -3.065 1.00 96.88 72 LEU A CA 1
ATOM 568 C C . LEU A 1 72 ? -3.532 -2.691 -2.305 1.00 96.88 72 LEU A C 1
ATOM 570 O O . LEU A 1 72 ? -4.596 -3.212 -1.961 1.00 96.88 72 LEU A O 1
ATOM 574 N N . ALA A 1 73 ? -2.347 -3.230 -2.006 1.00 97.44 73 ALA A N 1
ATOM 575 C CA . ALA A 1 73 ? -2.168 -4.565 -1.437 1.00 97.44 73 ALA A CA 1
ATOM 576 C C . ALA A 1 73 ? -2.957 -4.831 -0.134 1.00 97.44 73 ALA A C 1
ATOM 578 O O . ALA A 1 73 ? -3.594 -5.888 -0.064 1.00 97.44 73 ALA A O 1
ATOM 579 N N . PRO A 1 74 ? -3.025 -3.925 0.868 1.00 98.12 74 PRO A N 1
ATOM 580 C CA . PRO A 1 74 ? -3.761 -4.172 2.112 1.00 98.12 74 PRO A CA 1
ATOM 581 C C . PRO A 1 74 ? -5.224 -4.564 1.882 1.00 98.12 74 PRO A C 1
ATOM 583 O O . PRO A 1 74 ? -5.729 -5.507 2.492 1.00 98.12 74 PRO A O 1
ATOM 586 N N . TYR A 1 75 ? -5.893 -3.880 0.952 1.00 97.69 75 TYR A N 1
ATOM 587 C CA . TYR A 1 75 ? -7.329 -4.021 0.682 1.00 97.69 75 TYR A CA 1
ATOM 588 C C . TYR A 1 75 ? -7.691 -5.321 -0.051 1.00 97.69 75 TYR A C 1
ATOM 590 O O . TYR A 1 75 ? -8.861 -5.721 -0.081 1.00 97.69 75 TYR A O 1
ATOM 598 N N . TRP A 1 76 ? -6.695 -5.973 -0.649 1.00 96.19 76 TRP A N 1
ATOM 599 C CA . TRP A 1 76 ? -6.821 -7.267 -1.320 1.00 96.19 76 TRP A CA 1
ATOM 600 C C . TRP A 1 76 ? -6.279 -8.424 -0.476 1.00 96.19 76 TRP A C 1
ATOM 602 O O . TRP A 1 76 ? -6.791 -9.534 -0.571 1.00 96.19 76 TRP A O 1
ATOM 612 N N . SER A 1 77 ? -5.290 -8.153 0.375 1.00 96.38 77 SER A N 1
ATOM 613 C CA . SER A 1 77 ? -4.607 -9.151 1.205 1.00 96.38 77 SER A CA 1
ATOM 614 C C . SER A 1 77 ? -5.365 -9.506 2.480 1.00 96.38 77 SER A C 1
ATOM 616 O O . SER A 1 77 ? -5.287 -10.632 2.966 1.00 96.38 77 SER A O 1
ATOM 618 N N . LEU A 1 78 ? -6.076 -8.539 3.059 1.00 96.62 78 LEU A N 1
ATOM 619 C CA . LEU A 1 78 ? -6.746 -8.709 4.341 1.00 96.62 78 LEU A CA 1
ATOM 620 C C . LEU A 1 78 ? -8.239 -9.036 4.185 1.00 96.62 78 LEU A C 1
ATOM 622 O O . LEU A 1 78 ? -8.871 -8.626 3.205 1.00 96.62 78 LEU A O 1
ATOM 626 N N . PRO A 1 79 ? -8.841 -9.729 5.175 1.00 95.44 79 PRO A N 1
ATOM 627 C CA . PRO A 1 79 ? -10.270 -10.011 5.170 1.00 95.44 79 PRO A CA 1
ATOM 628 C C . PRO A 1 79 ? -11.112 -8.730 5.033 1.00 95.44 79 PRO A C 1
ATOM 630 O O . PRO A 1 79 ? -10.820 -7.740 5.713 1.00 95.44 79 PRO A O 1
ATOM 633 N N . PRO A 1 80 ? -12.205 -8.740 4.239 1.00 94.62 80 PRO A N 1
ATOM 634 C CA . PRO A 1 80 ? -13.089 -7.582 4.091 1.00 94.62 80 PRO A CA 1
ATOM 635 C C . PRO A 1 80 ? -13.607 -7.016 5.417 1.00 94.62 80 PRO A C 1
ATOM 637 O O . PRO A 1 80 ? -13.819 -5.812 5.522 1.00 94.62 80 PRO A O 1
ATOM 640 N N . SER A 1 81 ? -13.777 -7.865 6.436 1.00 93.75 81 SER A N 1
ATOM 641 C CA . SER A 1 81 ? -14.220 -7.476 7.781 1.00 93.75 81 SER A CA 1
ATOM 642 C C . SER A 1 81 ? -13.290 -6.484 8.484 1.00 93.75 81 SER A C 1
ATOM 644 O O . SER A 1 81 ? -13.734 -5.802 9.403 1.00 93.75 81 SER A O 1
ATOM 646 N N . ILE A 1 82 ? -12.027 -6.367 8.060 1.00 95.50 82 ILE A N 1
ATOM 647 C CA . ILE A 1 82 ? -11.108 -5.368 8.611 1.00 95.50 82 ILE A CA 1
ATOM 648 C C . ILE A 1 82 ? -11.516 -3.964 8.164 1.00 95.50 82 ILE A C 1
ATOM 650 O O . ILE A 1 82 ? -11.610 -3.082 9.008 1.00 95.50 82 ILE A O 1
ATOM 654 N N . PHE A 1 83 ? -11.794 -3.761 6.873 1.00 96.38 83 PHE A N 1
ATOM 655 C CA . PHE A 1 83 ? -11.990 -2.430 6.279 1.00 96.38 83 PHE A CA 1
ATOM 656 C C . PHE A 1 83 ? -13.449 -2.052 6.012 1.00 96.38 83 PHE A C 1
ATOM 658 O O . PHE A 1 83 ? -13.731 -0.885 5.738 1.00 96.38 83 PHE A O 1
ATOM 665 N N . ARG A 1 84 ? -14.377 -3.017 6.034 1.00 95.19 84 ARG A N 1
ATOM 666 C CA . ARG A 1 84 ? -15.758 -2.785 5.603 1.00 95.19 84 ARG A CA 1
ATOM 667 C C . ARG A 1 84 ? -16.440 -1.715 6.456 1.00 95.19 84 ARG A C 1
ATOM 669 O O . ARG A 1 84 ? -16.565 -1.885 7.663 1.00 95.19 84 ARG A O 1
ATOM 676 N N . GLU A 1 85 ? -16.906 -0.648 5.808 1.00 93.81 85 GLU A N 1
ATOM 677 C CA . GLU A 1 85 ? -17.550 0.507 6.453 1.00 93.81 85 GLU A CA 1
ATOM 678 C C . GLU A 1 85 ? -16.708 1.191 7.549 1.00 93.81 85 GLU A C 1
ATOM 680 O O . GLU A 1 85 ? -17.258 1.699 8.529 1.00 93.81 85 GLU A O 1
ATOM 685 N N . ARG A 1 86 ? -15.380 1.212 7.400 1.00 93.94 86 ARG A N 1
ATOM 686 C CA . ARG A 1 86 ? -14.439 1.849 8.338 1.00 93.94 86 ARG A CA 1
ATOM 687 C C . ARG A 1 86 ? -13.761 3.059 7.708 1.00 93.94 86 ARG A C 1
ATOM 689 O O . ARG A 1 86 ? -13.471 3.005 6.511 1.00 93.94 86 ARG A O 1
ATOM 696 N N . ALA A 1 87 ? -13.431 4.087 8.492 1.00 95.62 87 ALA A N 1
ATOM 697 C CA . ALA A 1 87 ? -12.431 5.050 8.058 1.00 95.62 87 ALA A CA 1
ATOM 698 C C . ALA A 1 87 ? -11.020 4.489 8.197 1.00 95.62 87 ALA A C 1
ATOM 700 O O . ALA A 1 87 ? -10.692 3.681 9.080 1.00 95.62 87 ALA A O 1
ATOM 701 N N . VAL A 1 88 ? -10.189 4.930 7.265 1.00 97.25 88 VAL A N 1
ATOM 702 C CA . VAL A 1 88 ? -8.821 4.478 7.091 1.00 97.25 88 VAL A CA 1
ATOM 703 C C . VAL A 1 88 ? -7.942 5.695 6.839 1.00 97.25 88 VAL A C 1
ATOM 705 O O . VAL A 1 88 ? -8.181 6.436 5.891 1.00 97.25 88 VAL A O 1
ATOM 708 N N . SER A 1 89 ? -6.904 5.867 7.649 1.00 97.81 89 SER A N 1
ATOM 709 C CA . SER A 1 89 ? -5.811 6.802 7.381 1.00 97.81 89 SER A CA 1
ATOM 710 C C . SER A 1 89 ? -4.675 6.032 6.723 1.00 97.81 89 SER A C 1
ATOM 712 O O . SER A 1 89 ? -4.067 5.162 7.347 1.00 97.81 89 SER A O 1
ATOM 714 N N . HIS A 1 90 ? -4.416 6.316 5.453 1.00 98.56 90 HIS A N 1
ATOM 715 C CA . HIS A 1 90 ? -3.460 5.592 4.631 1.00 98.56 90 HIS A CA 1
ATOM 716 C C . HIS A 1 90 ? -2.279 6.486 4.252 1.00 98.56 90 HIS A C 1
ATOM 718 O O . HIS A 1 90 ? -2.424 7.456 3.511 1.00 98.56 90 HIS A O 1
ATOM 724 N N . TYR A 1 91 ? -1.108 6.129 4.759 1.00 98.50 91 TYR A N 1
ATOM 725 C CA . TYR A 1 91 ? 0.127 6.872 4.615 1.00 98.50 91 TYR A CA 1
ATOM 726 C C . TYR A 1 91 ? 1.038 6.266 3.548 1.00 98.50 91 TYR A C 1
ATOM 728 O O . TYR A 1 91 ? 1.281 5.058 3.547 1.00 98.50 91 TYR A O 1
ATOM 736 N N . ILE A 1 92 ? 1.538 7.127 2.660 1.00 98.00 92 ILE A N 1
ATOM 737 C CA . ILE A 1 92 ? 2.442 6.791 1.552 1.00 98.00 92 ILE A CA 1
ATOM 738 C C . ILE A 1 92 ? 3.572 7.829 1.547 1.00 98.00 92 ILE A C 1
ATOM 740 O O . ILE A 1 92 ? 3.302 9.029 1.635 1.00 98.00 92 ILE A O 1
ATOM 744 N N . ASP A 1 93 ? 4.828 7.405 1.438 1.00 95.25 93 ASP A N 1
ATOM 745 C CA . ASP A 1 93 ? 5.985 8.311 1.394 1.00 95.25 93 ASP A CA 1
ATOM 746 C C . ASP A 1 93 ? 6.380 8.715 -0.041 1.00 95.25 93 ASP A C 1
ATOM 748 O O . ASP A 1 93 ? 6.948 9.786 -0.270 1.00 95.25 93 ASP A O 1
ATOM 752 N N . ASN A 1 94 ? 5.974 7.941 -1.047 1.00 96.62 94 ASN A N 1
ATOM 753 C CA . ASN A 1 94 ? 6.079 8.336 -2.444 1.00 96.62 94 ASN A CA 1
ATOM 754 C C . ASN A 1 94 ? 4.993 9.347 -2.854 1.00 96.62 94 ASN A C 1
ATOM 756 O O . ASN A 1 94 ? 3.825 9.006 -3.061 1.00 96.62 94 ASN A O 1
ATOM 760 N N . GLN A 1 95 ? 5.395 10.601 -3.081 1.00 96.56 95 GLN A N 1
ATOM 761 C CA . GLN A 1 95 ? 4.479 11.671 -3.497 1.00 96.56 95 GLN A CA 1
ATOM 762 C C . GLN A 1 95 ? 3.723 11.358 -4.800 1.00 96.56 95 GLN A C 1
ATOM 764 O O . GLN A 1 95 ? 2.543 11.681 -4.919 1.00 96.56 95 GLN A O 1
ATOM 769 N N . GLY A 1 96 ? 4.367 10.722 -5.785 1.00 96.56 96 GLY A N 1
ATOM 770 C CA . GLY A 1 96 ? 3.734 10.380 -7.063 1.00 96.56 96 GLY A CA 1
ATOM 771 C C . GLY A 1 96 ? 2.597 9.368 -6.902 1.00 96.56 96 GLY A C 1
ATOM 772 O O . GLY A 1 96 ? 1.507 9.552 -7.463 1.00 96.56 96 GLY A O 1
ATOM 773 N N . ALA A 1 97 ? 2.824 8.333 -6.093 1.00 97.38 97 ALA A N 1
ATOM 774 C CA . ALA A 1 97 ? 1.806 7.357 -5.728 1.00 97.38 97 ALA A CA 1
ATOM 775 C C . ALA A 1 97 ? 0.704 7.998 -4.876 1.00 97.38 97 ALA A C 1
ATOM 777 O O . ALA A 1 97 ? -0.473 7.856 -5.212 1.00 97.38 97 ALA A O 1
ATOM 778 N N . LEU A 1 98 ? 1.064 8.795 -3.864 1.00 98.25 98 LEU A N 1
ATOM 779 C CA . LEU A 1 98 ? 0.121 9.543 -3.030 1.00 98.25 98 LEU A CA 1
ATOM 780 C C . LEU A 1 98 ? -0.823 10.410 -3.872 1.00 98.25 98 LEU A C 1
ATOM 782 O O . LEU A 1 98 ? -2.044 10.292 -3.760 1.00 98.25 98 LEU A O 1
ATOM 786 N N . TYR A 1 99 ? -0.286 11.239 -4.771 1.00 97.88 99 TYR A N 1
ATOM 787 C CA . TYR A 1 99 ? -1.102 12.086 -5.643 1.00 97.88 99 TYR A CA 1
ATOM 788 C C . TYR A 1 99 ? -1.998 11.268 -6.574 1.00 97.88 99 TYR A C 1
ATOM 790 O O . TYR A 1 99 ? -3.148 11.655 -6.803 1.00 97.88 99 TYR A O 1
ATOM 798 N N . SER A 1 100 ? -1.502 10.143 -7.094 1.00 97.94 100 SER A N 1
ATOM 799 C CA . SER A 1 100 ? -2.294 9.239 -7.935 1.00 97.94 100 SER A CA 1
ATOM 800 C C . SER A 1 100 ? -3.466 8.641 -7.148 1.00 97.94 100 SER A C 1
ATOM 802 O O . SER A 1 100 ? -4.602 8.637 -7.633 1.00 97.94 100 SER A O 1
ATOM 804 N N . MET A 1 101 ? -3.220 8.225 -5.902 1.00 97.94 101 MET A N 1
ATOM 805 C CA . MET A 1 101 ? -4.238 7.692 -5.001 1.00 97.94 101 MET A CA 1
ATOM 806 C C . MET A 1 101 ? -5.262 8.758 -4.620 1.00 97.94 101 MET A C 1
ATOM 808 O O . MET A 1 101 ? -6.449 8.514 -4.822 1.00 97.94 101 MET A O 1
ATO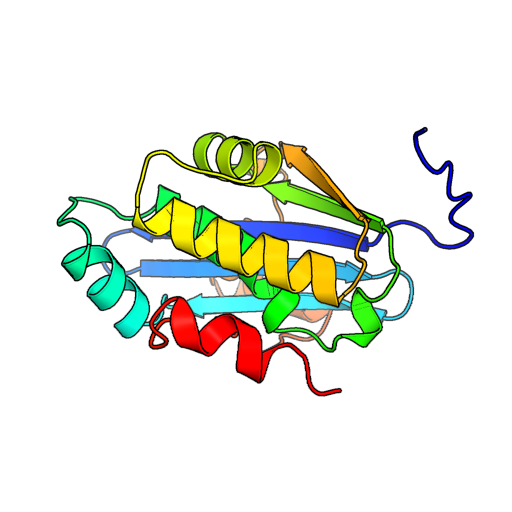M 812 N N . ILE A 1 102 ? -4.843 9.959 -4.198 1.00 97.50 102 ILE A N 1
ATOM 813 C CA . ILE A 1 102 ? -5.732 11.090 -3.865 1.00 97.50 102 ILE A CA 1
ATOM 814 C C . ILE A 1 102 ? -6.625 11.456 -5.053 1.00 97.50 102 ILE A C 1
ATOM 816 O O . ILE A 1 102 ? -7.842 11.557 -4.901 1.00 97.50 102 ILE A O 1
ATOM 820 N N . ARG A 1 103 ? -6.049 11.619 -6.250 1.00 96.69 103 ARG A N 1
ATOM 821 C CA . ARG A 1 103 ? -6.801 12.011 -7.456 1.00 96.69 103 ARG A CA 1
ATOM 822 C C . ARG A 1 103 ? -7.663 10.886 -8.021 1.00 96.69 103 ARG A C 1
ATOM 824 O O . ARG A 1 103 ? -8.557 11.163 -8.815 1.00 96.69 103 ARG A O 1
ATOM 831 N N . GLY A 1 104 ? -7.378 9.635 -7.659 1.00 95.25 104 GLY A N 1
ATOM 832 C CA . GLY A 1 104 ? -8.051 8.461 -8.213 1.00 95.25 104 GLY A CA 1
ATOM 833 C C . GLY A 1 104 ? -7.694 8.180 -9.676 1.00 95.25 104 GLY A C 1
ATOM 834 O O . GLY A 1 104 ? -8.428 7.457 -10.342 1.00 95.25 104 GLY A O 1
ATOM 835 N N . ARG A 1 105 ? -6.594 8.753 -10.182 1.00 96.50 105 ARG A N 1
ATOM 836 C CA . ARG A 1 105 ? -6.081 8.535 -11.542 1.00 96.50 105 ARG A CA 1
ATOM 837 C C . ARG A 1 105 ? -4.593 8.853 -11.633 1.00 96.50 105 ARG A C 1
ATOM 839 O O . ARG A 1 105 ? -4.088 9.664 -10.858 1.00 96.50 105 ARG A O 1
ATOM 846 N N . SER A 1 106 ? -3.929 8.300 -12.641 1.00 96.31 106 SER A N 1
ATOM 847 C CA . SER A 1 106 ? -2.543 8.620 -13.002 1.00 96.31 106 SER A CA 1
ATOM 848 C C . SER A 1 106 ? -2.416 8.852 -14.509 1.00 96.31 106 SER A C 1
ATOM 850 O O . SER A 1 106 ? -3.254 8.391 -15.280 1.00 96.31 106 SER A O 1
ATOM 852 N N . SER A 1 107 ? -1.389 9.586 -14.942 1.00 93.94 107 SER A N 1
ATOM 853 C CA . SER A 1 107 ? -1.037 9.693 -16.367 1.00 93.94 107 SER A CA 1
ATOM 854 C C . SER A 1 107 ? -0.218 8.500 -16.860 1.00 93.94 107 SER A C 1
ATOM 856 O O . SER A 1 107 ? -0.120 8.290 -18.064 1.00 93.94 107 SER A O 1
ATOM 858 N N . ASP A 1 108 ? 0.388 7.736 -15.947 1.00 94.69 108 ASP A N 1
ATOM 859 C CA . ASP A 1 108 ? 1.017 6.459 -16.273 1.00 94.69 108 ASP A CA 1
ATOM 860 C C . ASP A 1 108 ? -0.055 5.364 -16.345 1.00 94.69 108 ASP A C 1
ATOM 862 O O . ASP A 1 108 ? -0.802 5.161 -15.390 1.00 94.69 108 ASP A O 1
ATOM 866 N N . GLU A 1 109 ? -0.133 4.666 -17.480 1.00 94.12 109 GLU A N 1
ATOM 867 C CA . GLU A 1 109 ? -1.141 3.631 -17.760 1.00 94.12 109 GLU A CA 1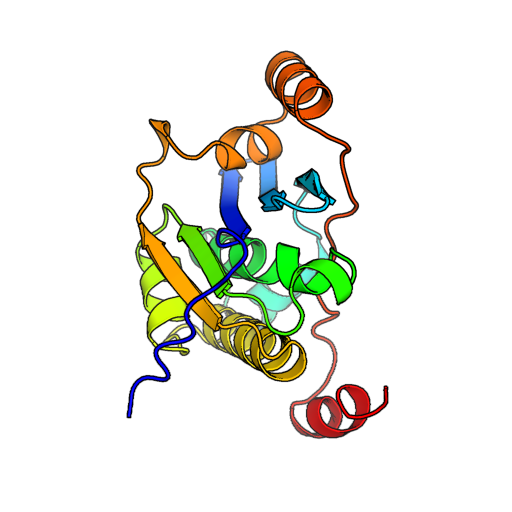
ATOM 868 C C . GLU A 1 109 ? -1.142 2.512 -16.700 1.00 94.12 109 GLU A C 1
ATOM 870 O O . GLU A 1 109 ? -2.209 2.071 -16.264 1.00 94.12 109 GLU A O 1
ATOM 875 N N . GLY A 1 110 ? 0.041 2.077 -16.248 1.00 93.81 110 GLY A N 1
ATOM 876 C CA . GLY A 1 110 ? 0.193 1.030 -15.235 1.00 93.81 110 GLY A CA 1
ATOM 877 C C . GLY A 1 110 ? -0.345 1.479 -13.883 1.00 93.81 110 GLY A C 1
ATOM 878 O O . GLY A 1 110 ? -1.265 0.859 -13.343 1.00 93.81 110 GLY A O 1
ATOM 879 N N . SER A 1 111 ? 0.148 2.614 -13.382 1.00 96.38 111 SER A N 1
ATOM 880 C CA . SER A 1 111 ? -0.368 3.230 -12.155 1.00 96.38 111 SER A CA 1
ATOM 881 C C . SER A 1 111 ? -1.867 3.507 -12.240 1.00 96.38 111 SER A C 1
ATOM 883 O O . SER A 1 111 ? -2.587 3.254 -11.282 1.00 96.38 111 SER A O 1
ATOM 885 N N . ASN A 1 112 ? -2.377 3.986 -13.376 1.00 96.25 112 ASN A N 1
ATOM 886 C CA . ASN A 1 112 ? -3.790 4.324 -13.527 1.00 96.25 112 ASN A CA 1
ATOM 887 C C . ASN A 1 112 ? -4.701 3.096 -13.372 1.00 96.25 112 ASN A C 1
ATOM 889 O O . ASN A 1 112 ? -5.716 3.162 -12.678 1.00 96.25 112 ASN A O 1
ATOM 893 N N . ARG A 1 113 ? -4.316 1.955 -13.956 1.00 95.38 113 ARG A N 1
ATOM 894 C CA . ARG A 1 113 ? -5.048 0.687 -13.803 1.00 95.38 113 ARG A CA 1
ATOM 895 C C . ARG A 1 113 ? -4.987 0.156 -12.368 1.00 95.38 113 ARG A C 1
ATOM 897 O O . ARG A 1 113 ? -5.999 -0.318 -11.854 1.00 95.38 113 ARG A O 1
ATOM 904 N N . LEU A 1 114 ? -3.840 0.276 -11.698 1.00 96.25 114 LEU A N 1
ATOM 905 C CA . LEU A 1 114 ? -3.691 -0.116 -10.290 1.00 96.25 114 LEU A CA 1
ATOM 906 C C . LEU A 1 114 ? -4.537 0.770 -9.360 1.00 96.25 114 LEU A C 1
ATOM 908 O O . LEU A 1 114 ? -5.272 0.251 -8.518 1.00 96.25 114 LEU A O 1
ATOM 912 N N . VAL A 1 115 ? -4.514 2.092 -9.561 1.00 97.19 115 VAL A N 1
ATOM 913 C CA . VAL A 1 115 ? -5.361 3.049 -8.828 1.00 97.19 115 VAL A CA 1
ATOM 914 C C . VAL A 1 115 ? -6.839 2.730 -9.037 1.00 97.19 115 VAL A C 1
ATOM 916 O O . VAL A 1 115 ? -7.603 2.730 -8.071 1.00 97.19 115 VAL A O 1
ATOM 919 N N . PHE A 1 116 ? -7.253 2.417 -10.268 1.00 95.94 116 PHE A N 1
ATOM 920 C CA . PHE A 1 116 ? -8.632 2.025 -10.557 1.00 95.94 116 PHE A CA 1
ATOM 921 C C . PHE A 1 116 ? -9.061 0.804 -9.731 1.00 95.94 116 PHE A C 1
ATOM 923 O O . PHE A 1 116 ? -10.106 0.840 -9.080 1.00 95.94 116 PHE A O 1
ATOM 930 N N . LEU A 1 117 ? -8.239 -0.248 -9.685 1.00 95.19 117 LEU A N 1
ATOM 931 C CA . LEU A 1 117 ? -8.525 -1.447 -8.891 1.00 95.19 117 LEU A CA 1
ATOM 932 C C . LEU A 1 117 ? -8.554 -1.166 -7.389 1.00 95.19 117 LEU A C 1
ATOM 934 O O . LEU A 1 117 ? -9.401 -1.713 -6.679 1.00 95.19 117 LEU A O 1
ATOM 938 N N . ALA A 1 118 ? -7.667 -0.299 -6.902 1.00 95.88 118 ALA A N 1
ATOM 939 C CA . ALA A 1 118 ? -7.668 0.127 -5.510 1.00 95.88 118 ALA A CA 1
ATOM 940 C C . ALA A 1 118 ? -8.973 0.855 -5.160 1.00 95.88 118 ALA A C 1
ATOM 942 O O . ALA A 1 118 ? -9.659 0.480 -4.209 1.00 95.88 118 ALA A O 1
ATOM 943 N N . ARG A 1 119 ? -9.369 1.840 -5.977 1.00 94.94 119 ARG A N 1
ATOM 944 C CA . ARG A 1 119 ? -10.607 2.609 -5.793 1.00 94.94 119 ARG A CA 1
ATOM 945 C C . ARG A 1 119 ? -11.843 1.724 -5.856 1.00 94.94 119 ARG A C 1
ATOM 947 O O . ARG A 1 119 ? -12.713 1.844 -4.998 1.00 94.94 119 ARG A O 1
ATOM 954 N N . LEU A 1 120 ? -11.897 0.807 -6.817 1.00 94.81 120 LEU A N 1
ATOM 955 C CA . LEU A 1 120 ? -12.993 -0.14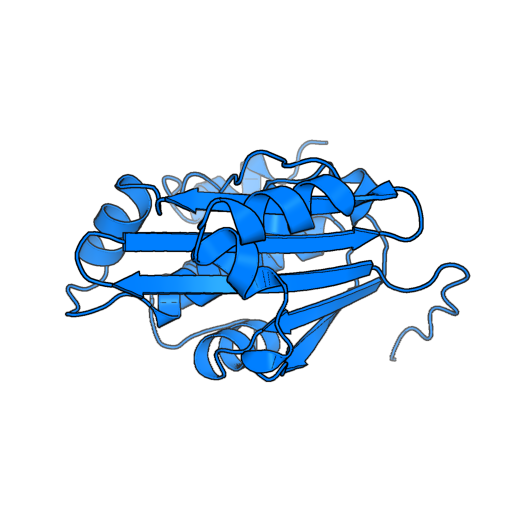5 -6.951 1.00 94.81 120 LEU A CA 1
ATOM 956 C C . LEU A 1 120 ? -13.106 -1.042 -5.713 1.00 94.81 120 LEU A C 1
ATOM 958 O O . LEU A 1 120 ? -14.194 -1.202 -5.161 1.00 94.81 120 LEU A O 1
ATOM 962 N N . ARG A 1 121 ? -11.981 -1.566 -5.214 1.00 94.88 121 ARG A N 1
ATOM 963 C CA . ARG A 1 121 ? -11.962 -2.391 -4.002 1.00 94.88 121 ARG A CA 1
ATOM 964 C C . ARG A 1 121 ? -12.389 -1.607 -2.760 1.00 94.88 121 ARG A C 1
ATOM 966 O O . ARG A 1 121 ? -13.223 -2.097 -2.004 1.00 94.88 121 ARG A O 1
ATOM 973 N N . MET A 1 122 ? -11.869 -0.396 -2.563 1.00 95.81 122 MET A N 1
ATOM 974 C CA . MET A 1 122 ? -12.257 0.489 -1.453 1.00 95.81 122 MET A CA 1
ATOM 975 C C . MET A 1 122 ? -13.750 0.831 -1.502 1.00 95.81 122 MET A C 1
ATOM 977 O O . MET A 1 122 ? -14.413 0.827 -0.467 1.00 95.81 122 MET A O 1
ATOM 981 N N . HIS A 1 123 ? -14.295 1.047 -2.703 1.00 95.44 123 HIS A N 1
ATOM 982 C CA . HIS A 1 123 ? -15.718 1.296 -2.906 1.00 95.44 123 HIS A CA 1
ATOM 983 C C . HIS A 1 123 ? -16.580 0.081 -2.535 1.00 95.44 123 HIS A C 1
ATOM 985 O O . HIS A 1 123 ? -17.528 0.229 -1.768 1.00 95.44 123 HIS A O 1
ATOM 991 N N . VAL A 1 124 ? -16.217 -1.127 -2.989 1.00 95.12 124 VAL A N 1
ATOM 992 C CA . VAL A 1 124 ? -16.895 -2.385 -2.605 1.00 95.12 124 VAL A CA 1
ATOM 993 C C . VAL A 1 124 ? -16.848 -2.606 -1.089 1.00 95.12 124 VAL A C 1
ATOM 995 O O . VAL A 1 124 ? -17.818 -3.062 -0.486 1.00 95.12 124 VAL A O 1
ATOM 998 N N . LEU A 1 125 ? -15.733 -2.254 -0.446 1.00 95.31 125 LEU A N 1
ATOM 999 C CA . LEU A 1 125 ? -15.595 -2.302 1.010 1.00 95.31 125 LEU A CA 1
ATOM 1000 C C . LEU A 1 125 ? -16.373 -1.182 1.717 1.00 95.31 125 LEU A C 1
ATOM 1002 O O . LEU A 1 125 ? -16.594 -1.273 2.920 1.00 95.31 125 LEU A O 1
ATOM 1006 N N . ARG A 1 126 ? -16.805 -0.133 1.008 1.00 96.19 126 ARG A N 1
ATOM 1007 C CA . ARG A 1 126 ? -17.351 1.099 1.600 1.00 96.19 126 ARG A CA 1
ATOM 1008 C C . ARG A 1 126 ? -16.389 1.693 2.640 1.00 96.19 126 ARG A C 1
ATOM 1010 O O . ARG A 1 126 ? -16.829 2.212 3.662 1.00 96.19 126 ARG A O 1
ATOM 1017 N N . ALA A 1 127 ? -15.085 1.551 2.398 1.00 95.12 127 ALA A N 1
ATOM 1018 C CA . ALA A 1 127 ? -14.040 2.095 3.253 1.00 95.12 127 ALA A CA 1
ATOM 1019 C C . ALA A 1 127 ? -13.868 3.591 2.960 1.00 95.12 127 ALA A C 1
ATOM 1021 O O . ALA A 1 127 ? -13.751 3.984 1.797 1.00 95.12 127 ALA A O 1
ATOM 1022 N N . ASP A 1 128 ? -13.848 4.410 4.008 1.00 94.88 128 ASP A N 1
ATOM 1023 C CA . ASP A 1 128 ? -13.628 5.852 3.907 1.00 94.88 128 ASP A CA 1
ATOM 1024 C C . ASP A 1 128 ? -12.132 6.145 4.062 1.00 94.88 128 ASP A C 1
ATOM 1026 O O . ASP A 1 128 ? -11.607 6.252 5.169 1.00 94.88 128 ASP A O 1
ATOM 1030 N N . VAL A 1 129 ? -11.412 6.135 2.939 1.00 96.81 129 VAL A N 1
ATOM 1031 C CA . VAL A 1 129 ? -9.946 6.197 2.935 1.00 96.81 129 VAL A CA 1
ATOM 1032 C C . VAL A 1 129 ? -9.467 7.633 2.745 1.00 96.81 129 VAL A C 1
ATOM 1034 O O . VAL A 1 129 ? -9.637 8.218 1.672 1.00 96.81 129 VAL A O 1
ATOM 1037 N N . TRP A 1 130 ? -8.797 8.160 3.765 1.00 97.62 130 TRP A N 1
ATOM 1038 C CA . TRP A 1 130 ? -8.011 9.385 3.707 1.00 97.62 130 TRP A CA 1
ATOM 1039 C C . TRP A 1 130 ? -6.551 9.046 3.418 1.00 97.62 130 TRP A C 1
ATOM 1041 O O . TRP A 1 130 ? -5.951 8.241 4.128 1.00 97.62 130 TRP A O 1
ATOM 1051 N N . PHE A 1 131 ? -5.974 9.661 2.388 1.00 98.19 131 PHE A N 1
ATOM 1052 C CA . PHE A 1 131 ? -4.565 9.473 2.048 1.00 98.19 131 PHE A CA 1
ATOM 1053 C C . PHE A 1 131 ? -3.740 10.655 2.534 1.00 98.19 131 PHE A C 1
ATOM 1055 O O . PHE A 1 131 ? -4.141 11.801 2.329 1.00 98.19 131 PHE A O 1
ATOM 1062 N N . ASP A 1 132 ? -2.576 10.375 3.109 1.00 97.81 132 ASP A N 1
ATOM 1063 C CA . ASP A 1 132 ? -1.651 11.406 3.563 1.00 97.81 132 ASP A CA 1
ATOM 1064 C C . ASP A 1 132 ? -0.191 10.989 3.358 1.00 97.81 132 ASP A C 1
ATOM 1066 O O . ASP A 1 132 ? 0.130 9.828 3.089 1.00 97.81 132 ASP A O 1
ATOM 1070 N N . TYR A 1 133 ? 0.698 11.963 3.466 1.00 97.69 133 TYR A N 1
ATOM 1071 C CA . TYR A 1 133 ? 2.130 11.756 3.388 1.00 97.69 133 TYR A CA 1
ATOM 1072 C C . TYR A 1 133 ? 2.698 11.301 4.736 1.00 97.69 133 TYR A C 1
ATOM 1074 O O . TYR A 1 133 ? 2.317 11.802 5.794 1.00 97.69 133 TYR A O 1
ATOM 1082 N N . VAL A 1 134 ? 3.674 10.396 4.692 1.00 96.69 134 VAL A N 1
ATOM 1083 C CA . VAL A 1 134 ? 4.548 10.084 5.828 1.00 96.69 134 VAL A CA 1
ATOM 1084 C C . VAL A 1 134 ? 6.006 10.215 5.387 1.00 96.69 134 VAL A C 1
ATOM 1086 O O . VAL A 1 134 ? 6.349 9.748 4.307 1.00 96.69 134 VAL A O 1
ATOM 1089 N N . PRO A 1 135 ? 6.895 10.842 6.176 1.00 95.00 135 PRO A N 1
ATOM 1090 C CA . PRO A 1 135 ? 8.326 10.796 5.891 1.00 95.00 135 PRO A CA 1
ATOM 1091 C C . PRO A 1 135 ? 8.854 9.361 5.977 1.00 95.00 135 PRO A C 1
ATOM 1093 O O . PRO A 1 135 ? 8.531 8.665 6.938 1.00 95.00 135 PRO A O 1
ATOM 1096 N N . SER A 1 136 ? 9.730 8.947 5.058 1.00 88.31 136 SER A N 1
ATOM 1097 C CA . SER A 1 136 ? 10.263 7.573 5.019 1.00 88.31 136 SER A CA 1
ATOM 1098 C C . SER A 1 136 ? 10.886 7.117 6.347 1.00 88.31 136 SER A C 1
ATOM 1100 O O . SER A 1 136 ? 10.655 5.996 6.779 1.00 88.31 136 SER A O 1
ATOM 1102 N N . ALA A 1 137 ? 11.575 8.003 7.081 1.00 88.50 137 ALA A N 1
ATOM 1103 C CA . ALA A 1 137 ? 12.146 7.685 8.402 1.00 88.50 137 ALA A CA 1
ATOM 1104 C C . ALA A 1 137 ? 11.098 7.307 9.474 1.00 88.50 137 ALA A C 1
ATOM 1106 O O . ALA A 1 137 ? 11.433 6.671 10.472 1.00 88.50 137 ALA A O 1
ATOM 1107 N N . SER A 1 138 ? 9.841 7.706 9.273 1.00 91.12 138 SER A N 1
ATOM 1108 C CA . SER A 1 138 ? 8.699 7.392 10.136 1.00 91.12 138 SER A CA 1
ATOM 1109 C C . SER A 1 138 ? 7.787 6.316 9.534 1.00 91.12 138 SER A C 1
ATOM 1111 O O . SER A 1 138 ? 6.804 5.924 10.168 1.00 91.12 138 SER A O 1
ATOM 1113 N N . ASN A 1 139 ? 8.074 5.846 8.317 1.00 93.31 139 ASN A N 1
ATOM 1114 C CA . ASN A 1 139 ? 7.265 4.858 7.624 1.00 93.31 139 ASN A CA 1
ATOM 1115 C C . ASN A 1 139 ? 7.644 3.451 8.096 1.00 93.31 139 ASN A C 1
ATOM 1117 O O . ASN A 1 139 ? 8.575 2.839 7.592 1.00 93.31 139 ASN A O 1
ATOM 1121 N N . ILE A 1 140 ? 6.899 2.888 9.046 1.00 92.69 140 ILE A N 1
ATOM 1122 C CA . ILE A 1 140 ? 7.173 1.521 9.520 1.00 92.69 140 ILE A CA 1
ATOM 1123 C C . ILE A 1 140 ? 6.978 0.445 8.434 1.00 92.69 140 ILE A C 1
ATOM 1125 O O . ILE A 1 140 ? 7.401 -0.692 8.642 1.00 92.69 140 ILE A O 1
ATOM 1129 N N . ALA A 1 141 ? 6.348 0.776 7.296 1.00 91.06 141 ALA A N 1
ATOM 1130 C CA . ALA A 1 141 ? 6.234 -0.122 6.147 1.00 91.06 141 ALA A CA 1
ATOM 1131 C C . ALA A 1 141 ? 7.538 -0.272 5.345 1.00 91.06 141 ALA A C 1
ATOM 1133 O O . ALA A 1 141 ? 7.643 -1.203 4.557 1.00 91.06 141 ALA A O 1
ATOM 1134 N N . ASP A 1 142 ? 8.561 0.522 5.650 1.00 89.06 142 ASP A N 1
ATOM 1135 C CA . ASP A 1 142 ? 9.936 0.334 5.177 1.00 89.06 142 ASP A CA 1
ATOM 1136 C C . ASP A 1 142 ? 10.601 -0.923 5.799 1.00 89.06 142 ASP A C 1
ATOM 1138 O O . ASP A 1 142 ? 11.451 -1.584 5.207 1.00 89.06 142 ASP A O 1
ATOM 1142 N N . LEU A 1 143 ? 10.164 -1.354 6.992 1.00 87.75 143 LEU A N 1
ATOM 1143 C CA . LEU A 1 143 ? 10.656 -2.591 7.618 1.00 87.75 143 LEU A CA 1
ATOM 1144 C C . LEU A 1 143 ? 10.344 -3.861 6.793 1.00 87.75 143 LEU A C 1
ATOM 1146 O O . LEU A 1 143 ? 11.263 -4.655 6.556 1.00 87.75 143 LEU A O 1
ATOM 1150 N N . PRO A 1 144 ? 9.090 -4.113 6.352 1.00 84.06 144 PRO A N 1
ATOM 1151 C CA . PRO A 1 144 ? 8.771 -5.296 5.558 1.00 84.06 144 PRO A CA 1
ATOM 1152 C C . PRO A 1 144 ? 9.340 -5.278 4.133 1.00 84.06 144 PRO A C 1
ATOM 1154 O O . PRO A 1 144 ? 9.329 -6.330 3.495 1.00 84.06 144 PRO A O 1
ATOM 1157 N N . THR A 1 145 ? 9.822 -4.143 3.623 1.00 82.19 145 THR A N 1
ATOM 1158 C CA . THR A 1 145 ? 10.463 -4.043 2.300 1.00 82.19 145 THR A CA 1
ATOM 1159 C C . THR A 1 145 ? 11.986 -4.153 2.367 1.00 82.19 145 THR A C 1
ATOM 1161 O O . THR A 1 145 ? 12.582 -4.533 1.363 1.00 82.19 145 THR A O 1
ATOM 1164 N N . ARG A 1 146 ? 12.628 -3.901 3.521 1.00 76.81 146 ARG A N 1
ATOM 1165 C CA . ARG A 1 146 ? 14.076 -4.122 3.749 1.00 76.81 146 ARG A CA 1
ATOM 1166 C C . ARG A 1 146 ? 14.444 -5.565 4.099 1.00 76.81 146 ARG A C 1
ATOM 1168 O O . ARG A 1 146 ? 15.432 -6.080 3.593 1.00 76.81 146 ARG A O 1
ATOM 1175 N N . LEU A 1 147 ? 13.644 -6.211 4.951 1.00 65.25 147 LEU A N 1
ATOM 1176 C CA . LEU A 1 147 ? 13.780 -7.619 5.365 1.00 65.25 147 LEU A CA 1
ATOM 1177 C C . LEU A 1 147 ? 15.147 -8.100 5.868 1.00 65.25 147 LEU A C 1
ATOM 1179 O O . LEU A 1 147 ? 15.520 -9.260 5.664 1.00 65.25 147 LEU A O 1
ATOM 1183 N N . ASP A 1 148 ? 15.856 -7.280 6.632 1.00 76.88 148 ASP A N 1
ATOM 1184 C CA . ASP A 1 148 ? 16.849 -7.857 7.533 1.00 76.88 148 ASP A CA 1
ATOM 1185 C C . ASP A 1 148 ? 16.165 -8.656 8.672 1.00 76.88 148 ASP A C 1
ATOM 1187 O O . ASP A 1 148 ? 14.950 -8.569 8.915 1.00 76.88 148 ASP A O 1
ATOM 1191 N N . HIS A 1 149 ? 16.942 -9.516 9.340 1.00 76.50 149 HIS A N 1
ATOM 1192 C CA . HIS A 1 149 ? 16.422 -10.387 10.397 1.00 76.50 149 HIS A CA 1
ATOM 1193 C C . HIS A 1 149 ? 15.798 -9.579 11.545 1.00 76.50 149 HIS A C 1
ATOM 1195 O O . HIS A 1 149 ? 14.743 -9.955 12.062 1.00 76.50 149 HIS A O 1
ATOM 1201 N N . ASP A 1 150 ? 16.401 -8.445 11.895 1.00 84.94 150 ASP A N 1
ATOM 1202 C CA . ASP A 1 150 ? 15.990 -7.611 13.021 1.00 84.94 150 ASP A CA 1
ATOM 1203 C C . ASP A 1 150 ? 14.665 -6.894 12.743 1.00 84.94 150 ASP A C 1
ATOM 1205 O O . ASP A 1 150 ? 13.764 -6.896 13.588 1.00 84.94 150 ASP A O 1
ATOM 1209 N N . ALA A 1 151 ? 14.497 -6.331 11.547 1.00 84.19 151 ALA A N 1
ATOM 1210 C CA . ALA A 1 151 ? 13.262 -5.719 11.075 1.00 84.19 151 ALA A CA 1
ATOM 1211 C C . ALA A 1 151 ? 12.108 -6.722 11.130 1.00 84.19 151 ALA A C 1
ATOM 1213 O O . ALA A 1 151 ? 11.030 -6.414 11.647 1.00 84.19 151 ALA A O 1
ATOM 1214 N N . ARG A 1 152 ? 12.351 -7.960 10.684 1.00 82.88 152 ARG A N 1
ATOM 1215 C CA . ARG A 1 152 ? 11.355 -9.033 10.745 1.00 82.88 152 ARG A CA 1
ATOM 1216 C C . ARG A 1 152 ? 10.972 -9.383 12.184 1.00 82.88 152 ARG A C 1
ATOM 1218 O O . ARG A 1 152 ? 9.781 -9.510 12.463 1.00 82.88 152 ARG A O 1
ATOM 1225 N N . GLN A 1 153 ? 11.937 -9.521 13.094 1.00 86.62 153 GLN A N 1
ATOM 1226 C CA . GLN A 1 153 ? 11.650 -9.804 14.509 1.00 86.62 153 GLN A CA 1
ATOM 1227 C C . GLN A 1 153 ? 10.835 -8.682 15.161 1.00 86.62 153 GLN A C 1
ATOM 1229 O O . GLN A 1 153 ? 9.859 -8.952 15.861 1.00 86.62 153 GLN A O 1
ATOM 1234 N N . ARG A 1 154 ? 11.174 -7.419 14.875 1.00 88.38 154 ARG A N 1
ATOM 1235 C CA . ARG A 1 154 ? 10.417 -6.252 15.357 1.00 88.38 154 ARG A CA 1
ATOM 1236 C C . ARG A 1 154 ? 8.968 -6.283 14.879 1.00 88.38 154 ARG A C 1
ATOM 1238 O O . ARG A 1 154 ? 8.067 -6.060 15.677 1.00 88.38 154 ARG A O 1
ATOM 1245 N N . LEU A 1 155 ? 8.727 -6.603 13.608 1.00 90.12 155 LEU A N 1
ATOM 1246 C CA . LEU A 1 155 ? 7.369 -6.700 13.065 1.00 90.12 155 LEU A CA 1
ATOM 1247 C C . LEU A 1 155 ? 6.583 -7.880 13.651 1.00 90.12 155 LEU A C 1
ATOM 1249 O O . LEU A 1 155 ? 5.405 -7.726 13.969 1.00 90.12 155 LEU A O 1
ATOM 1253 N N . LEU A 1 156 ? 7.222 -9.040 13.840 1.00 90.69 156 LEU A N 1
ATOM 1254 C CA . LEU A 1 156 ? 6.597 -10.204 14.482 1.00 90.69 156 LEU A CA 1
ATOM 1255 C C . LEU A 1 156 ? 6.181 -9.915 15.929 1.00 90.69 156 LEU A C 1
ATOM 1257 O O . LEU A 1 156 ? 5.153 -10.422 16.372 1.00 90.69 156 LEU A O 1
ATOM 1261 N N . ALA A 1 157 ? 6.937 -9.077 16.642 1.00 92.25 157 ALA A N 1
ATOM 1262 C CA . ALA A 1 157 ? 6.570 -8.624 17.980 1.00 92.25 157 ALA A CA 1
ATOM 1263 C C . ALA A 1 157 ? 5.339 -7.694 17.984 1.00 92.25 157 ALA A C 1
ATOM 1265 O O . ALA A 1 157 ? 4.637 -7.624 18.990 1.00 92.25 157 ALA A O 1
ATOM 1266 N N . LEU A 1 158 ? 5.058 -6.997 16.875 1.00 92.00 158 LEU A N 1
ATOM 1267 C CA . LEU A 1 158 ? 3.882 -6.129 16.737 1.00 92.00 158 LEU A CA 1
ATOM 1268 C C . LEU A 1 158 ? 2.626 -6.907 16.324 1.00 92.00 158 LEU A C 1
ATOM 1270 O O . LEU A 1 158 ? 1.529 -6.592 16.787 1.00 92.00 158 LEU A O 1
ATOM 1274 N N . GLY A 1 159 ? 2.764 -7.905 15.450 1.00 94.50 159 GLY A N 1
ATOM 1275 C CA . GLY A 1 159 ? 1.640 -8.710 14.982 1.00 94.50 159 GLY A CA 1
ATOM 1276 C C . GLY A 1 159 ? 2.013 -9.751 13.922 1.00 94.50 159 GLY A C 1
ATOM 1277 O O . GLY A 1 159 ? 3.161 -9.822 13.478 1.00 94.50 159 GLY A O 1
ATOM 1278 N N . PRO A 1 160 ? 1.053 -10.589 13.495 1.00 95.12 160 PRO A N 1
ATOM 1279 C CA . PRO A 1 160 ? 1.314 -11.646 12.528 1.00 95.12 160 PRO A CA 1
ATOM 1280 C C . PRO A 1 160 ? 1.601 -11.105 11.123 1.00 95.12 160 PRO A C 1
ATOM 1282 O O . PRO A 1 160 ? 0.936 -10.182 10.638 1.00 95.12 160 PRO A O 1
ATOM 1285 N N . GLN A 1 161 ? 2.531 -11.775 10.438 1.00 95.19 161 GLN A N 1
ATOM 1286 C CA . GLN A 1 161 ? 2.696 -11.632 8.997 1.00 95.19 161 GLN A CA 1
ATOM 1287 C C . GLN A 1 161 ? 1.488 -12.247 8.276 1.00 95.19 161 GLN A C 1
ATOM 1289 O O . GLN A 1 161 ? 1.050 -13.350 8.611 1.00 95.19 161 GLN A O 1
ATOM 1294 N N . VAL A 1 162 ? 0.971 -11.562 7.261 1.00 95.88 162 VAL A N 1
ATOM 1295 C CA . VAL A 1 162 ? -0.067 -12.070 6.355 1.00 95.88 162 VAL A CA 1
ATOM 1296 C C . VAL A 1 162 ? 0.482 -12.197 4.928 1.00 95.88 162 VAL A C 1
ATOM 1298 O O . VAL A 1 162 ? 1.482 -11.552 4.598 1.00 95.88 162 VAL A O 1
ATOM 1301 N N . PRO A 1 163 ? -0.140 -13.009 4.055 1.00 94.31 163 PRO A N 1
ATOM 1302 C CA . PRO A 1 163 ? 0.208 -13.024 2.638 1.00 94.31 163 PRO A CA 1
ATOM 1303 C C . PRO A 1 163 ? -0.022 -11.650 1.998 1.00 94.31 163 PRO A C 1
ATOM 1305 O O . PRO A 1 163 ? -1.049 -11.024 2.245 1.00 94.31 163 PRO A O 1
ATOM 1308 N N . CYS A 1 164 ? 0.906 -11.203 1.151 1.00 93.44 164 CYS A N 1
ATOM 1309 C CA . CYS A 1 164 ? 0.694 -10.042 0.289 1.00 93.44 164 CYS A CA 1
ATOM 1310 C C . CYS A 1 164 ? 0.066 -10.520 -1.025 1.00 93.44 164 CYS A C 1
ATOM 1312 O O . CYS A 1 164 ? 0.695 -11.247 -1.795 1.00 93.44 164 CYS A O 1
ATOM 1314 N N . VAL A 1 165 ? -1.191 -10.152 -1.252 1.00 91.50 165 VAL A N 1
ATOM 1315 C CA . VAL A 1 165 ? -1.986 -10.544 -2.415 1.00 91.50 165 VAL A CA 1
ATOM 1316 C C . VAL A 1 165 ? -2.310 -9.307 -3.238 1.00 91.50 165 VAL A C 1
ATOM 1318 O O . VAL A 1 165 ? -2.877 -8.333 -2.742 1.00 91.50 165 VAL A O 1
ATOM 1321 N N . LEU A 1 166 ? -1.994 -9.387 -4.526 1.00 90.06 166 LEU A N 1
ATOM 1322 C CA . LEU A 1 166 ? -2.426 -8.432 -5.535 1.00 90.06 166 LEU A CA 1
ATOM 1323 C C . LEU A 1 166 ? -3.480 -9.092 -6.436 1.00 90.06 166 LEU A C 1
ATOM 1325 O O . LEU A 1 166 ? -3.390 -10.296 -6.696 1.00 90.06 166 LEU A O 1
ATOM 1329 N N . PRO A 1 167 ? -4.475 -8.336 -6.931 1.00 85.56 167 PRO A N 1
ATOM 1330 C CA . PRO A 1 167 ? -5.427 -8.859 -7.897 1.00 85.56 167 PRO A CA 1
ATOM 1331 C C . PRO A 1 167 ? -4.695 -9.288 -9.169 1.00 85.56 167 PRO A C 1
ATOM 1333 O O . PRO A 1 167 ? -3.871 -8.542 -9.698 1.00 85.56 167 PRO A O 1
ATOM 1336 N N . ALA A 1 168 ? -5.027 -10.469 -9.691 1.00 69.69 168 ALA A N 1
ATOM 1337 C CA . ALA A 1 168 ? -4.536 -10.891 -10.994 1.00 69.69 168 ALA A CA 1
ATOM 1338 C C . ALA A 1 168 ? -5.027 -9.896 -12.063 1.00 69.69 168 ALA A C 1
ATOM 1340 O O . ALA A 1 168 ? -6.227 -9.775 -12.312 1.00 69.69 168 ALA A O 1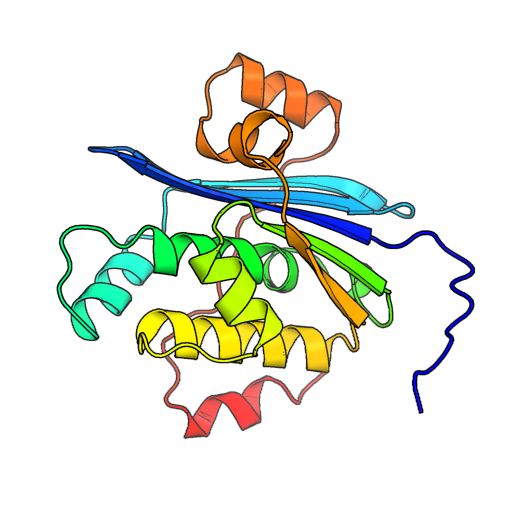
ATOM 1341 N N . LEU A 1 169 ? -4.101 -9.178 -12.704 1.00 66.44 169 LEU A N 1
ATOM 1342 C CA . LEU A 1 169 ? -4.395 -8.088 -13.652 1.00 66.44 169 LEU A CA 1
ATOM 1343 C C . LEU A 1 169 ? -4.803 -8.587 -15.055 1.00 66.44 169 LEU A C 1
ATOM 1345 O O . LEU A 1 169 ? -4.582 -7.907 -16.056 1.00 66.44 169 LEU A O 1
ATOM 1349 N N . VAL A 1 170 ? -5.378 -9.792 -15.137 1.00 49.59 170 VAL A N 1
ATOM 1350 C CA . VAL A 1 170 ? -5.593 -10.548 -16.387 1.00 49.59 170 VAL A CA 1
ATOM 1351 C C . VAL A 1 170 ? -6.955 -10.259 -17.036 1.00 49.59 170 VAL A C 1
ATOM 1353 O O . VAL A 1 170 ? -7.222 -10.716 -18.143 1.00 4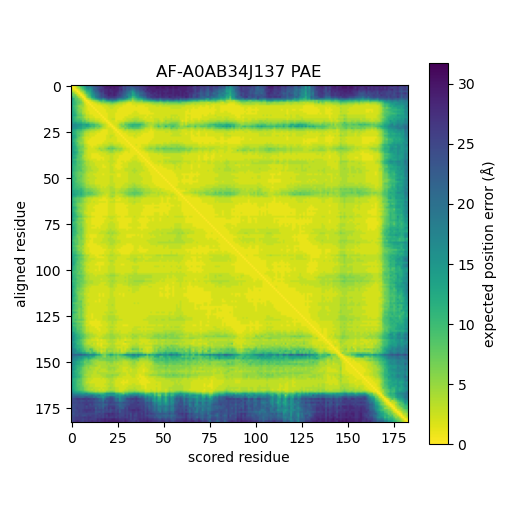9.59 170 VAL A O 1
ATOM 1356 N N . LEU A 1 171 ? -7.833 -9.475 -16.407 1.00 44.88 171 LEU A N 1
ATOM 1357 C CA . LEU A 1 171 ? -9.162 -9.233 -16.968 1.00 44.88 171 LEU A CA 1
ATOM 1358 C C . LEU A 1 171 ? -9.179 -8.002 -17.894 1.00 44.88 171 LEU A C 1
ATOM 1360 O O . LEU A 1 171 ? -8.800 -6.912 -17.455 1.00 44.88 171 LEU A O 1
ATOM 1364 N N . PRO A 1 172 ? -9.665 -8.115 -19.149 1.00 47.94 172 PRO A N 1
ATOM 1365 C CA . PRO A 1 172 ? -10.093 -6.940 -19.900 1.00 47.94 172 PRO A CA 1
ATOM 1366 C C . PRO A 1 172 ? -11.142 -6.164 -19.090 1.00 47.94 172 PRO A C 1
ATOM 1368 O O . PRO A 1 172 ? -11.942 -6.755 -18.362 1.00 47.94 172 PRO A O 1
ATOM 1371 N N . TYR A 1 173 ? -11.152 -4.834 -19.235 1.00 49.81 173 TYR A N 1
ATOM 1372 C CA . TYR A 1 173 ? -12.052 -3.911 -18.519 1.00 49.81 173 TYR A CA 1
ATOM 1373 C C . TYR A 1 173 ? -13.532 -4.351 -18.533 1.00 49.81 173 TYR A C 1
ATOM 1375 O O . TYR A 1 173 ? -14.265 -4.075 -17.587 1.00 49.81 173 TYR A O 1
ATOM 1383 N N . SER A 1 174 ? -13.957 -5.080 -19.570 1.00 47.84 174 SER A N 1
ATOM 1384 C CA . SER A 1 174 ? -15.305 -5.632 -19.733 1.00 47.84 174 SER A CA 1
ATOM 1385 C C . SER A 1 174 ? -15.692 -6.718 -18.717 1.00 47.84 174 SER A C 1
ATOM 1387 O O . SER A 1 174 ? -16.879 -6.898 -18.465 1.00 47.84 174 SER A O 1
ATOM 1389 N N . LEU A 1 175 ? -14.735 -7.427 -18.109 1.00 44.75 175 LEU A N 1
ATOM 1390 C CA . LEU A 1 175 ? -14.998 -8.553 -17.196 1.00 44.75 175 LEU A CA 1
ATOM 1391 C C . LEU A 1 175 ? -14.878 -8.192 -15.704 1.00 44.75 175 LEU A C 1
ATOM 1393 O O . LEU A 1 175 ? -15.393 -8.910 -14.845 1.00 44.75 175 LEU A O 1
ATOM 1397 N N . LEU A 1 176 ? -14.247 -7.062 -15.369 1.00 47.78 176 LEU A N 1
ATOM 1398 C CA . LEU A 1 176 ? -14.085 -6.611 -13.977 1.00 47.78 176 LEU A CA 1
ATOM 1399 C C . LEU A 1 176 ? -15.420 -6.247 -13.308 1.00 47.78 176 LEU A C 1
ATOM 1401 O O . LEU A 1 176 ? -15.572 -6.444 -12.105 1.00 47.78 176 LEU A O 1
ATOM 1405 N N . VAL A 1 177 ? -16.410 -5.795 -14.080 1.00 49.94 177 VAL A N 1
ATOM 1406 C CA . VAL A 1 177 ? -17.740 -5.437 -13.555 1.00 49.94 177 VAL A CA 1
ATOM 1407 C C . VAL A 1 177 ? -18.525 -6.677 -13.100 1.00 49.94 177 VAL A C 1
ATOM 1409 O O . VAL A 1 177 ? -19.270 -6.602 -12.130 1.00 49.94 177 VAL A O 1
ATOM 1412 N N . GLY A 1 178 ? -18.322 -7.837 -13.736 1.00 42.09 178 GLY A N 1
ATOM 1413 C CA . GLY A 1 178 ? -19.087 -9.055 -13.436 1.00 42.09 178 GLY A CA 1
ATOM 1414 C C . GLY A 1 178 ? -18.634 -9.809 -12.181 1.00 42.09 178 GLY A C 1
ATOM 1415 O O . GLY A 1 178 ? -19.445 -10.465 -11.536 1.00 42.09 178 GLY A O 1
ATOM 1416 N N . THR A 1 179 ? -17.356 -9.703 -11.806 1.00 46.94 179 THR A N 1
ATOM 1417 C CA . THR A 1 179 ? -16.760 -10.547 -10.747 1.00 46.94 179 THR A CA 1
ATOM 1418 C C . THR A 1 179 ? -16.742 -9.874 -9.368 1.00 46.94 179 THR A C 1
ATOM 1420 O O . THR A 1 179 ? -16.558 -10.536 -8.355 1.00 46.94 179 THR A O 1
ATOM 1423 N N . LEU A 1 180 ? -16.941 -8.554 -9.311 1.00 49.06 180 LEU A N 1
ATOM 1424 C CA . LEU A 1 180 ? -16.896 -7.758 -8.075 1.00 49.06 180 LEU A CA 1
ATOM 1425 C C . LEU A 1 180 ? -18.284 -7.463 -7.480 1.00 49.06 180 LEU A C 1
ATOM 1427 O O . LEU A 1 180 ? -18.377 -6.760 -6.475 1.00 49.06 180 LEU A O 1
ATOM 1431 N N . LEU A 1 181 ? -19.346 -8.000 -8.093 1.00 41.47 181 LEU A N 1
ATOM 1432 C CA . LEU A 1 181 ? -20.747 -7.792 -7.709 1.00 41.47 181 LEU A CA 1
ATOM 1433 C C . LEU A 1 181 ? -21.421 -9.008 -7.055 1.00 41.47 181 LEU A C 1
ATOM 1435 O O . LEU A 1 181 ? -22.599 -8.914 -6.720 1.00 41.47 181 LEU A O 1
ATOM 1439 N N . PHE A 1 182 ? -20.713 -10.118 -6.836 1.00 32.50 182 PHE A N 1
ATOM 1440 C CA . PHE A 1 182 ? -21.284 -11.261 -6.120 1.00 32.50 182 PHE A CA 1
ATOM 1441 C C . PHE A 1 182 ? -20.674 -11.389 -4.711 1.00 32.50 182 PHE A C 1
ATOM 1443 O O . PHE A 1 182 ? -19.451 -11.284 -4.586 1.00 32.50 182 PHE A O 1
ATOM 1450 N N . PRO A 1 183 ? -21.524 -11.505 -3.668 1.00 45.06 183 PRO A N 1
ATOM 1451 C CA . PRO A 1 183 ? -21.132 -11.439 -2.259 1.00 45.06 183 PRO A CA 1
ATOM 1452 C C . PRO A 1 183 ? -20.319 -12.644 -1.780 1.00 45.06 183 PRO A C 1
ATOM 1454 O O . PRO A 1 183 ? -20.495 -13.749 -2.341 1.00 45.06 183 PRO A O 1
#

Secondary structure (DSSP, 8-state):
-------SSPPEEEEEEEEEETTEEEEEEEEEETTTEEEEEEEEPPHHHHHHHHHH---S--HHHHHHHHHHHHHHHS-HHHHTT-EEEEEES-HHHHHHHHHT--SSHHHHHHHHHHHHHHHHHT-EEEEEE--GGG-TTHHHHH--HHHHHHHHHHS-B-------TT--HHHHHHHSS--

pLDDT: mean 87.71, std 16.13, range [32.5, 98.56]

Radius of gyration: 15.86 Å; Cα contacts (8 Å, |Δi|>4): 324; chains: 1; bounding box: 42×30×40 Å

Organism: Prymnesium parvum (NCBI:txid97485)

Foldseek 3Di:
DPPPPPPPADFKEKFWAWDDDDVATKIKMWIAFPVPFIEMAMDGDDPVLVVVLVVQPNDPDCRLLSLLQNQQQVLVFDDLVRFALGEYEYEGADPQSLVCLVVLADPRPSSRLSSVNSVLSCVLSVGNYDYDYDHPVPRLRVLSRVDDPVSVVVSVVRHDYTDRDDPDPPDDPVCVVPPSPDD

Solvent-accessible surface area (backbone atoms only — not comparable to full-atom values): 10200 Å² total; per-residue (Å²): 132,81,82,81,72,81,68,92,59,78,59,30,40,36,31,28,24,48,39,77,50,94,97,44,44,22,28,7,31,34,36,43,32,89,90,74,49,36,40,32,24,50,40,71,56,57,66,66,57,57,55,53,40,45,74,76,50,80,67,97,70,59,55,64,43,38,32,35,46,16,64,33,22,63,77,60,41,47,66,64,84,76,44,48,70,31,48,30,45,37,31,30,57,52,62,70,28,42,51,22,56,72,68,56,44,46,94,48,70,61,39,22,54,46,30,43,54,34,52,50,49,35,55,77,34,49,35,49,73,47,74,47,80,38,60,67,96,74,36,72,10,50,37,44,38,67,61,49,73,64,45,47,52,56,47,55,74,60,24,56,78,48,72,77,34,71,80,80,87,80,63,61,81,85,54,58,67,70,69,74,72,65,135

Mean predicted aligned error: 6.32 Å

Sequence (183 aa):
MVPLRRELCPPIVVLTDASWEIGHTWIGFVVLCPMHGVRWAGTATPPWLLEWLARLRVQQTYIGQLEVAAALAPYWSLPPSIFRERAVSHYIDNQGALYSMIRGRSSDEGSNRLVFLARLRMHVLRADVWFDYVPSASNIADLPTRLDHDARQRLLALGPQVPCVLPALVLPYSLLVGTLLFP